Protein AF-A0AAW2PQB6-F1 (afdb_monomer)

Foldseek 3Di:
DLVVLLVVQVLDPDAAEDECEQLPDFLVSLLVSLLSNVVSNHLEYEHEQWDPPADPLQDPDTDGDDLVRLLSNLLSNVVSCVVVVHNYAYEYEYSCCRRPRLVVQLVSQLSSVVSPHQEYEYGQDQDLVSLLSSCPRPVNHAYEAEAAVPDGNHDHDDPVVSVVSRHDHYDHPCPVVVVVVVQVVQQVVQVVVVHGRDPVSDDDPVVVCVSVCVVVVVVVCVPPPDPCPPPPPVPPPPPVVVVPPPDDQDDKDKDFPPDDQPPDDDPDPDDDPCSGPDDQWGWIWIQDSVRDTDTTDRDD

Nearest PDB structures (foldseek):
  3m0j-assembly1_A  TM=9.469E-01  e=2.934E-21  Cryphonectria parasitica
  3fa3-assembly1_D  TM=9.229E-01  e=1.382E-20  Aspergillus niger
  3m0k-assembly1_A  TM=9.400E-01  e=2.066E-18  Cryphonectria parasitica
  3fa4-assembly2_F  TM=9.223E-01  e=2.471E-18  Aspergillus niger
  3lye-assembly1_A  TM=9.304E-01  e=1.477E-17  Cryphonectria parasitica

pLDDT: mean 82.22, std 20.3, range [37.16, 98.94]

InterPro domains:
  IPR015813 Pyruvate/Phosphoenolpyruvate kinase-like domain superfamily [SSF51621] (1-225)
  IPR039556 ICL/PEPM domain [cd00377] (1-190)
  IPR040442 Pyruvate kinase-like domain superfamily [G3DSA:3.20.20.60] (1-225)

Secondary structure (DSSP, 8-state):
-HHHHHHHHHH-SS--EEE-TT-SSSHHHHHHHHHHHHHTT-SEEEEE-BPSSP--TTSS---B--HHHHHHHHHHHHHHHHHTT---EEEEEE-HHHHT-HHHHHHHHHHHHHTT-SEEEETT--SHHHHHHHHHSSTTS-BEEE--TTT-SSPP--HHHHHHHT--EEE-TTHHHHHHHHHHHHHHHHHHTT-PPPGGGS--HHHHHHHTTHHHHHHHGGG-SS---GGGSTTSHHHHSSTT-----PPPEEEEEPPP------SS----TTTTS--S-BEEEEE-TT--EE--B---

Organism: NCBI:txid2727405

Sequence (300 aa):
MVDQGQHITGAVSIPIIGDGDNGYGNPMNVKRTVKGYIRAGFAGIILEDQVSPKACGHTRGRKVVSREEAIMKIKAAVDARKESGSDIVIVARTDSRQAVSLEESLWRTRALADAGADVLFIDALASKEEMQAFCEVSPLVPKMANMLEGGGKTPILSPLELADVGYKVVAYPLSLIGVSIRAMQDALLAIKGGRIPSPGSMPSFEEIKEILGFNVYYEEMLYSTQPISFRKSIQNSTQKDLEMRNRSAQDPVVEVVTPEIYGNYSTDGSRGPYSGIWSRKLRVRITGRDGFERLDVRIP

Radius of gyration: 27.68 Å; Cα contacts (8 Å, |Δi|>4): 408; chains: 1; bounding box: 58×50×76 Å

Mean predicted aligned error: 12.43 Å

Solvent-accessible surface area (backbone atoms only — not comparable to full-atom values): 17558 Å² total; per-residue (Å²): 107,54,71,60,40,33,58,55,39,72,73,45,91,69,85,39,72,41,82,42,54,47,26,82,62,55,39,71,35,17,26,55,44,48,49,41,36,51,75,24,57,35,45,22,36,33,39,37,31,45,39,86,84,70,72,63,75,77,58,86,89,53,51,57,53,55,71,67,56,42,35,44,31,47,36,28,36,48,48,32,31,60,78,66,77,51,83,58,39,40,30,41,33,36,54,32,40,79,46,74,29,59,68,58,34,54,53,46,51,43,50,36,42,77,40,61,36,57,27,39,29,68,44,51,44,68,41,71,66,54,48,35,57,48,38,63,50,55,67,92,46,45,29,42,46,77,46,50,91,90,70,53,61,37,75,82,66,55,75,66,58,37,45,76,51,51,40,75,41,76,42,62,85,49,56,67,60,54,52,48,52,52,53,52,50,52,35,52,52,26,48,76,71,79,37,77,54,66,68,95,81,49,79,52,74,67,54,50,36,53,76,72,41,49,61,60,54,59,62,57,51,73,77,50,91,63,82,85,70,72,86,66,61,85,81,60,66,79,66,68,69,67,75,73,74,85,69,97,64,80,72,62,53,74,43,76,50,75,69,80,72,75,81,74,80,58,102,57,92,72,82,56,100,66,78,74,77,77,72,80,54,56,38,39,42,38,34,42,85,83,66,51,74,49,71,64,56,76,59,132

Structure (mmCIF, N/CA/C/O backbone):
data_AF-A0AAW2PQB6-F1
#
_entry.id   AF-A0AAW2PQB6-F1
#
loop_
_atom_site.group_PDB
_atom_site.id
_atom_site.type_symbol
_atom_site.label_atom_id
_atom_site.label_alt_id
_atom_site.label_comp_id
_atom_site.label_asym_id
_atom_site.label_entity_id
_atom_site.label_seq_id
_atom_site.pdbx_PDB_ins_code
_atom_site.Cartn_x
_atom_site.Cartn_y
_atom_site.Cartn_z
_atom_site.occupancy
_atom_site.B_iso_or_equiv
_atom_site.auth_seq_id
_atom_site.auth_comp_id
_atom_site.auth_asym_id
_atom_site.auth_atom_id
_atom_site.pdbx_PDB_model_num
ATOM 1 N N . MET A 1 1 ? -1.847 7.801 -9.872 1.00 92.44 1 MET A N 1
ATOM 2 C CA . MET A 1 1 ? -1.969 6.569 -9.066 1.00 92.44 1 MET A CA 1
ATOM 3 C C . MET A 1 1 ? -2.926 5.578 -9.703 1.00 92.44 1 MET A C 1
ATOM 5 O O . MET A 1 1 ? -2.454 4.526 -10.098 1.00 92.44 1 MET A O 1
ATOM 9 N N . VAL A 1 2 ? -4.203 5.924 -9.912 1.00 95.69 2 VAL A N 1
ATOM 10 C CA . VAL A 1 2 ? -5.183 5.034 -10.576 1.00 95.69 2 VAL A CA 1
ATOM 11 C C . VAL A 1 2 ? -4.708 4.534 -11.948 1.00 95.69 2 VAL A C 1
ATOM 13 O O . VAL A 1 2 ? -4.684 3.328 -12.149 1.00 95.69 2 VAL A O 1
ATOM 16 N N . ASP A 1 3 ? -4.254 5.419 -12.842 1.00 96.81 3 ASP A N 1
ATOM 17 C CA . ASP A 1 3 ? -3.814 5.024 -14.196 1.00 96.81 3 ASP A CA 1
ATOM 18 C C . ASP A 1 3 ? -2.618 4.057 -14.172 1.00 96.81 3 ASP A C 1
ATOM 20 O O . ASP A 1 3 ? -2.586 3.064 -14.889 1.00 96.81 3 ASP A O 1
ATOM 24 N N . GLN A 1 4 ? -1.646 4.307 -13.288 1.00 96.12 4 GLN A N 1
ATOM 25 C CA . GLN A 1 4 ? -0.514 3.393 -13.092 1.00 96.12 4 GLN A CA 1
ATOM 26 C C . GLN A 1 4 ? -0.979 2.052 -12.521 1.00 96.12 4 GLN A C 1
ATOM 28 O O . GLN A 1 4 ? -0.518 1.000 -12.949 1.00 96.12 4 GLN A O 1
ATOM 33 N N . GLY A 1 5 ? -1.937 2.093 -11.595 1.00 95.25 5 GLY A N 1
ATOM 34 C CA . GLY A 1 5 ? -2.602 0.912 -11.071 1.00 95.25 5 GLY A CA 1
ATOM 35 C C . GLY A 1 5 ? -3.231 0.056 -12.156 1.00 95.25 5 GLY A C 1
ATOM 36 O O . GLY A 1 5 ? -2.955 -1.132 -12.192 1.00 95.25 5 GLY A O 1
ATOM 37 N N . GLN A 1 6 ? -3.992 0.668 -13.069 1.00 96.88 6 GLN A N 1
ATOM 38 C CA . GLN A 1 6 ? -4.637 -0.024 -14.191 1.00 96.88 6 GLN A CA 1
ATOM 39 C C . GLN A 1 6 ? -3.639 -0.769 -15.079 1.00 96.88 6 GLN A C 1
ATOM 41 O O . GLN A 1 6 ? -3.911 -1.892 -15.494 1.00 96.88 6 GLN A O 1
ATOM 46 N N . HIS A 1 7 ? -2.481 -0.167 -15.366 1.00 96.94 7 HIS A N 1
ATOM 47 C CA . HIS A 1 7 ? -1.440 -0.845 -16.139 1.00 96.94 7 HIS A CA 1
ATOM 48 C C . HIS A 1 7 ? -0.854 -2.044 -15.387 1.00 96.94 7 HIS A C 1
ATOM 50 O O . HIS A 1 7 ? -0.629 -3.088 -15.989 1.00 96.94 7 HIS A O 1
ATOM 56 N N . ILE A 1 8 ? -0.615 -1.908 -14.079 1.00 97.06 8 ILE A N 1
ATOM 57 C CA . ILE A 1 8 ? -0.020 -2.975 -13.266 1.00 97.06 8 ILE A CA 1
ATOM 58 C C . ILE A 1 8 ? -1.003 -4.137 -13.100 1.00 97.06 8 ILE A C 1
ATOM 60 O O . ILE A 1 8 ? -0.648 -5.276 -13.377 1.00 97.06 8 ILE A O 1
ATOM 64 N N . THR A 1 9 ? -2.236 -3.862 -12.676 1.00 97.50 9 THR A N 1
ATOM 65 C CA . THR A 1 9 ? -3.269 -4.884 -12.439 1.00 97.50 9 THR A CA 1
ATOM 66 C C . THR A 1 9 ? -3.715 -5.567 -13.727 1.00 97.50 9 THR A C 1
ATOM 68 O O . THR A 1 9 ? -4.028 -6.748 -13.703 1.00 97.50 9 THR A O 1
ATOM 71 N N . GLY A 1 10 ? -3.714 -4.861 -14.863 1.00 95.94 10 GLY A N 1
ATOM 72 C CA . GLY A 1 10 ? -3.996 -5.459 -16.168 1.00 95.94 10 GLY A CA 1
ATOM 73 C C . GLY A 1 10 ? -2.886 -6.386 -16.671 1.00 95.94 10 GLY A C 1
ATOM 74 O O . GLY A 1 10 ? -3.151 -7.250 -17.502 1.00 95.94 10 GLY A O 1
ATOM 75 N N . ALA A 1 11 ? -1.655 -6.225 -16.174 1.00 94.56 11 ALA A N 1
ATOM 76 C CA . ALA A 1 11 ? -0.500 -7.016 -16.594 1.00 94.56 11 ALA A CA 1
ATOM 77 C C . ALA A 1 11 ? -0.297 -8.305 -15.778 1.00 94.56 11 ALA A C 1
ATOM 79 O O . ALA A 1 11 ? 0.502 -9.150 -16.177 1.00 94.56 11 ALA A O 1
ATOM 80 N N . VAL A 1 12 ? -0.972 -8.467 -14.633 1.00 94.62 12 VAL A N 1
ATOM 81 C CA . VAL A 1 12 ? -0.740 -9.593 -13.715 1.00 94.62 12 VAL A CA 1
ATOM 82 C C . VAL A 1 12 ? -2.040 -10.145 -13.137 1.00 94.62 12 VAL A C 1
ATOM 84 O O . VAL A 1 12 ? -3.008 -9.422 -12.943 1.00 94.62 12 VAL A O 1
ATOM 87 N N . SER A 1 13 ? -2.054 -11.435 -12.801 1.00 93.25 13 SER A N 1
ATOM 88 C CA . SER A 1 13 ? -3.193 -12.091 -12.138 1.00 93.25 13 SER A CA 1
ATOM 89 C C . SER A 1 13 ? -3.071 -12.152 -10.612 1.00 93.25 13 SER A C 1
ATOM 91 O O . SER A 1 13 ? -4.011 -12.563 -9.932 1.00 93.25 13 SER A O 1
ATOM 93 N N . ILE A 1 14 ? -1.916 -11.769 -10.057 1.00 96.75 14 ILE A N 1
ATOM 94 C CA . ILE A 1 14 ? -1.695 -11.747 -8.608 1.00 96.75 14 ILE A CA 1
ATOM 95 C C . ILE A 1 14 ? -2.392 -10.533 -7.965 1.00 96.75 14 ILE A C 1
ATOM 97 O O . ILE A 1 14 ? -2.423 -9.461 -8.572 1.00 96.75 14 ILE A O 1
ATOM 101 N N . PRO A 1 15 ? -2.923 -10.653 -6.732 1.00 97.69 15 PRO A N 1
ATOM 102 C CA . PRO A 1 15 ? -3.566 -9.536 -6.045 1.00 97.69 15 PRO A CA 1
ATOM 103 C C . PRO A 1 15 ? -2.608 -8.361 -5.818 1.00 97.69 15 PRO A C 1
ATOM 105 O O . PRO A 1 15 ? -1.510 -8.542 -5.292 1.00 97.69 15 PRO A O 1
ATOM 108 N N . ILE A 1 16 ? -3.049 -7.144 -6.149 1.00 98.25 16 ILE A N 1
ATOM 109 C CA . ILE A 1 16 ? -2.263 -5.919 -5.956 1.00 98.25 16 ILE A CA 1
ATOM 110 C C . ILE A 1 16 ? -2.882 -5.054 -4.860 1.00 98.25 16 ILE A C 1
ATOM 112 O O . ILE A 1 16 ? -4.057 -4.689 -4.929 1.00 98.25 16 ILE A O 1
ATOM 116 N N . ILE A 1 17 ? -2.063 -4.683 -3.874 1.00 98.38 17 ILE A N 1
ATOM 117 C CA . ILE A 1 17 ? -2.383 -3.654 -2.882 1.00 98.38 17 ILE A CA 1
ATOM 118 C C . ILE A 1 17 ? -1.718 -2.352 -3.333 1.00 98.38 17 ILE A C 1
ATOM 120 O O . ILE A 1 17 ? -0.497 -2.292 -3.474 1.00 98.38 17 ILE A O 1
ATOM 124 N N . GLY A 1 18 ? -2.515 -1.315 -3.577 1.00 97.81 18 GLY A N 1
ATOM 125 C CA . GLY A 1 18 ? -2.021 -0.006 -3.995 1.00 97.81 18 GLY A CA 1
ATOM 126 C C . GLY A 1 18 ? -1.864 0.965 -2.826 1.00 97.81 18 GLY A C 1
ATOM 127 O O . GLY A 1 18 ? -2.715 1.018 -1.940 1.00 97.81 18 GLY A O 1
ATOM 128 N N . ASP A 1 19 ? -0.820 1.792 -2.855 1.00 97.69 19 ASP A N 1
ATOM 129 C CA . ASP A 1 19 ? -0.711 2.947 -1.959 1.00 97.69 19 ASP A CA 1
ATOM 130 C C . ASP A 1 19 ? -1.741 4.008 -2.373 1.00 97.69 19 ASP A C 1
ATOM 132 O O . ASP A 1 19 ? -1.719 4.480 -3.510 1.00 97.69 19 ASP A O 1
ATOM 136 N N . GLY A 1 20 ? -2.692 4.316 -1.494 1.00 97.38 20 GLY A N 1
ATOM 137 C CA . GLY A 1 20 ? -3.735 5.329 -1.669 1.00 97.38 20 GLY A CA 1
ATOM 138 C C . GLY A 1 20 ? -3.390 6.672 -1.027 1.00 97.38 20 GLY A C 1
ATOM 139 O O . GLY A 1 20 ? -4.262 7.547 -0.957 1.00 97.38 20 GLY A O 1
ATOM 140 N N . ASP A 1 21 ? -2.153 6.830 -0.545 1.00 96.19 21 ASP A N 1
ATOM 141 C CA . ASP A 1 21 ? -1.692 7.976 0.225 1.00 96.19 21 ASP A CA 1
ATOM 142 C C . ASP A 1 21 ? -2.704 8.300 1.350 1.00 96.19 21 ASP A C 1
ATOM 144 O O . ASP A 1 21 ? -3.246 7.412 2.009 1.00 96.19 21 ASP A O 1
ATOM 148 N N . ASN A 1 22 ? -3.026 9.577 1.565 1.00 95.75 22 ASN A N 1
ATOM 149 C CA . ASN A 1 22 ? -4.029 10.007 2.545 1.00 95.75 22 ASN A CA 1
ATOM 150 C C . ASN A 1 22 ? -5.459 10.116 1.972 1.00 95.75 22 ASN A C 1
ATOM 152 O O . ASN A 1 22 ? -6.317 10.807 2.544 1.00 95.75 22 ASN A O 1
ATOM 156 N N . GLY A 1 23 ? -5.702 9.490 0.813 1.00 97.00 23 GLY A N 1
ATOM 157 C CA . GLY A 1 23 ? -6.986 9.493 0.111 1.00 97.00 23 GLY A CA 1
ATOM 158 C C . GLY A 1 23 ? -7.286 10.745 -0.720 1.00 97.00 23 GLY A C 1
ATOM 159 O O . GLY A 1 23 ? -8.419 10.900 -1.181 1.00 97.00 23 GLY A O 1
ATOM 160 N N . TYR A 1 24 ? -6.290 11.615 -0.933 1.00 96.50 24 TYR A N 1
ATOM 161 C CA . TYR A 1 24 ? -6.348 12.802 -1.803 1.00 96.50 24 TYR A CA 1
ATOM 162 C C . TYR A 1 24 ? -7.393 13.851 -1.397 1.00 96.50 24 TYR A C 1
ATOM 164 O O . TYR A 1 24 ? -7.990 14.515 -2.247 1.00 96.50 24 TYR A O 1
ATOM 172 N N . GLY A 1 25 ? -7.620 14.009 -0.093 1.00 95.31 25 GLY A N 1
ATOM 173 C CA . GLY A 1 25 ? -8.488 15.049 0.455 1.00 95.31 25 GLY A CA 1
ATOM 174 C C . GLY A 1 25 ? -9.255 14.590 1.687 1.00 95.31 25 GLY A C 1
ATOM 175 O O . GLY A 1 25 ? -8.701 13.933 2.568 1.00 95.31 25 GLY A O 1
ATOM 176 N N . ASN A 1 26 ? -10.528 14.970 1.747 1.00 96.19 26 ASN A N 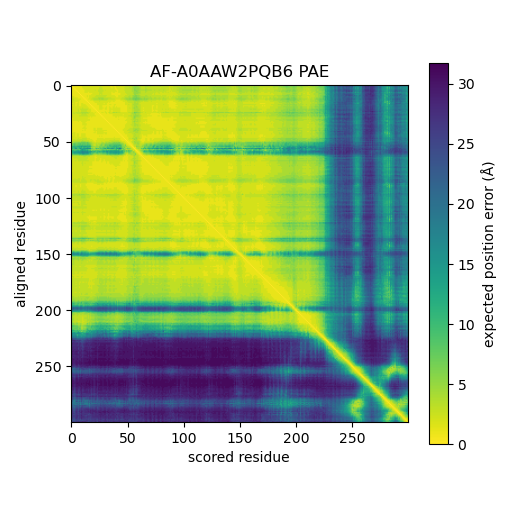1
ATOM 177 C CA . ASN A 1 26 ? -11.430 14.662 2.854 1.00 96.19 26 ASN A CA 1
ATOM 178 C C . ASN A 1 26 ? -12.097 13.272 2.663 1.00 96.19 26 ASN A C 1
ATOM 180 O O . ASN A 1 26 ? -11.829 12.589 1.669 1.00 96.19 26 ASN A O 1
ATOM 184 N N . PRO A 1 27 ? -12.993 12.824 3.564 1.00 98.06 27 PRO A N 1
ATOM 185 C CA . PRO A 1 27 ? -13.668 11.529 3.422 1.00 98.06 27 PRO A CA 1
ATOM 186 C C . PRO A 1 27 ? -14.424 11.326 2.093 1.00 98.06 27 PRO A C 1
ATOM 188 O O . PRO A 1 27 ? -14.473 10.211 1.581 1.00 98.06 27 PRO A O 1
ATOM 191 N N . MET A 1 28 ? -14.959 12.381 1.468 1.00 97.94 28 MET A N 1
ATOM 192 C CA . MET A 1 28 ? -15.607 12.270 0.152 1.00 97.94 28 MET A CA 1
ATOM 193 C C . MET A 1 28 ? -14.595 11.967 -0.957 1.00 97.94 28 MET A C 1
ATOM 195 O O . MET A 1 28 ? -14.883 11.174 -1.859 1.00 97.94 28 MET A O 1
ATOM 199 N N . ASN A 1 29 ? -13.395 12.550 -0.873 1.00 98.44 29 ASN A N 1
ATOM 200 C CA . ASN A 1 29 ? -12.292 12.208 -1.767 1.00 98.44 29 ASN A CA 1
ATOM 201 C C . ASN A 1 29 ? -11.879 10.745 -1.580 1.00 98.44 29 ASN A C 1
ATOM 203 O O . ASN A 1 29 ? -11.752 10.042 -2.579 1.00 98.44 29 ASN A O 1
ATOM 207 N N . VAL A 1 30 ? -11.801 10.250 -0.337 1.00 98.69 30 VAL A N 1
ATOM 208 C CA . VAL A 1 30 ? -11.522 8.829 -0.055 1.00 98.69 30 VAL A CA 1
ATOM 209 C C . VAL A 1 30 ? -12.517 7.916 -0.772 1.00 98.69 30 VAL A C 1
ATOM 211 O O . VAL A 1 30 ? -12.089 6.975 -1.439 1.00 98.69 30 VAL A O 1
ATOM 214 N N . LYS A 1 31 ? -13.828 8.212 -0.743 1.00 98.62 31 LYS A N 1
ATOM 215 C CA . LYS A 1 31 ? -14.817 7.399 -1.483 1.00 98.62 31 LYS A CA 1
ATOM 216 C C . LYS A 1 31 ? -14.513 7.352 -2.976 1.00 98.62 31 LYS A C 1
ATOM 218 O O . LYS A 1 31 ? -14.578 6.287 -3.589 1.00 98.62 31 LYS A O 1
ATOM 223 N N . ARG A 1 32 ? -14.180 8.500 -3.576 1.00 98.50 32 ARG A N 1
ATOM 224 C CA . ARG A 1 32 ? -13.823 8.576 -5.001 1.00 98.50 32 ARG A CA 1
ATOM 225 C C . ARG A 1 32 ? -12.558 7.770 -5.298 1.00 98.50 32 ARG A C 1
ATOM 227 O O . ARG A 1 32 ? -12.532 7.061 -6.304 1.00 98.50 32 ARG A O 1
ATOM 234 N N . THR A 1 33 ? -11.558 7.859 -4.428 1.00 98.56 33 THR A N 1
ATOM 235 C CA . THR A 1 33 ? -10.282 7.144 -4.528 1.00 98.56 33 THR A CA 1
ATOM 236 C C . THR A 1 33 ? -10.492 5.638 -4.475 1.00 98.56 33 THR A C 1
ATOM 238 O O . THR A 1 33 ? -10.113 4.950 -5.417 1.00 98.56 33 THR A O 1
ATOM 241 N N . VAL A 1 34 ? -11.193 5.132 -3.457 1.00 98.81 34 VAL A N 1
ATOM 242 C CA . VAL A 1 34 ? -11.481 3.696 -3.305 1.00 98.81 34 VAL A CA 1
ATOM 243 C C . VAL A 1 34 ? -12.251 3.160 -4.509 1.00 98.81 34 VAL A C 1
ATOM 245 O O . VAL A 1 34 ? -11.839 2.170 -5.105 1.00 98.81 34 VAL A O 1
ATOM 248 N N . LYS A 1 35 ? -13.302 3.857 -4.964 1.00 98.75 35 LYS A N 1
ATOM 249 C CA . LYS A 1 35 ? -14.031 3.466 -6.186 1.00 98.75 35 LYS A CA 1
ATOM 250 C C . LYS A 1 35 ? -13.139 3.483 -7.432 1.00 98.75 35 LYS A C 1
ATOM 252 O O . LYS A 1 35 ? -13.344 2.688 -8.343 1.00 98.75 35 LYS A O 1
ATOM 257 N N . GLY A 1 36 ? -12.173 4.399 -7.497 1.00 98.62 36 GLY A N 1
ATOM 258 C CA . GLY A 1 36 ? -11.153 4.429 -8.544 1.00 98.62 36 GLY A CA 1
ATOM 259 C C . GLY A 1 36 ? -10.238 3.208 -8.508 1.00 98.62 36 GLY A C 1
ATOM 260 O O . GLY A 1 36 ? -10.009 2.612 -9.553 1.00 98.62 36 GLY A O 1
ATOM 261 N N . TYR A 1 37 ? -9.779 2.810 -7.321 1.00 98.75 37 TYR A N 1
ATOM 262 C CA . TYR A 1 37 ? -8.899 1.655 -7.132 1.00 98.75 37 TYR A CA 1
ATOM 263 C C . TYR A 1 37 ? -9.625 0.341 -7.449 1.00 98.75 37 TYR A C 1
ATOM 265 O O . TYR A 1 37 ? -9.075 -0.495 -8.157 1.00 98.75 37 TYR A O 1
ATOM 273 N N . ILE A 1 38 ? -10.893 0.211 -7.045 1.00 98.62 38 ILE A N 1
ATOM 274 C CA . ILE A 1 38 ? -11.753 -0.923 -7.425 1.00 98.62 38 ILE A CA 1
ATOM 275 C C . ILE A 1 38 ? -11.859 -1.027 -8.952 1.00 98.62 38 ILE A C 1
ATOM 277 O O . ILE A 1 38 ? -11.589 -2.080 -9.520 1.00 98.62 38 ILE A O 1
ATOM 281 N N . ARG A 1 39 ? -12.195 0.073 -9.645 1.00 98.38 39 ARG A N 1
ATOM 282 C CA . ARG A 1 39 ? -12.272 0.080 -11.121 1.00 98.38 39 ARG A CA 1
ATOM 283 C C . ARG A 1 39 ? -10.933 -0.197 -11.795 1.00 98.38 39 ARG A C 1
ATOM 285 O O . ARG A 1 39 ? -10.916 -0.640 -12.936 1.00 98.38 39 ARG A O 1
ATOM 292 N N . ALA A 1 40 ? -9.832 0.110 -11.120 1.00 98.31 40 ALA A N 1
ATOM 293 C CA . ALA A 1 40 ? -8.499 -0.199 -11.597 1.00 98.31 40 ALA A CA 1
ATOM 294 C C . ALA A 1 40 ? -8.075 -1.644 -11.315 1.00 98.31 40 ALA A C 1
ATOM 296 O O . ALA A 1 40 ? -6.976 -2.001 -11.699 1.00 98.31 40 ALA A O 1
ATOM 297 N N . GLY A 1 41 ? -8.901 -2.474 -10.672 1.00 98.00 41 GLY A N 1
ATOM 298 C CA . GLY A 1 41 ? -8.585 -3.881 -10.412 1.00 98.00 41 GLY A CA 1
ATOM 299 C C . GLY A 1 41 ? -7.666 -4.116 -9.211 1.00 98.00 41 GLY A C 1
ATOM 300 O O . GLY A 1 41 ? -7.089 -5.193 -9.093 1.00 98.00 41 GLY A O 1
ATOM 301 N N . PHE A 1 42 ? -7.497 -3.135 -8.318 1.00 98.62 42 PHE A N 1
ATOM 302 C CA . PHE A 1 42 ? -6.754 -3.360 -7.077 1.00 98.62 42 PHE A CA 1
ATOM 303 C C . PHE A 1 42 ? -7.521 -4.297 -6.140 1.00 98.62 42 PHE A C 1
ATOM 305 O O . PHE A 1 42 ? -8.715 -4.114 -5.905 1.00 98.62 42 PHE A O 1
ATOM 312 N N . ALA A 1 43 ? -6.798 -5.238 -5.535 1.00 98.50 43 ALA A N 1
ATOM 313 C CA . ALA A 1 43 ? -7.312 -6.115 -4.487 1.00 98.50 43 ALA A CA 1
ATOM 314 C C . ALA A 1 43 ? -7.281 -5.449 -3.101 1.00 98.50 43 ALA A C 1
ATOM 316 O O . ALA A 1 43 ? -8.032 -5.833 -2.208 1.00 98.50 43 ALA A O 1
ATOM 317 N N . GLY A 1 44 ? -6.435 -4.433 -2.911 1.00 98.62 44 GLY A N 1
ATOM 318 C CA . GLY A 1 44 ? -6.388 -3.661 -1.675 1.00 98.62 44 GLY A CA 1
ATOM 319 C C . GLY A 1 44 ? -5.894 -2.233 -1.860 1.00 98.62 44 GLY A C 1
ATOM 320 O O . GLY A 1 44 ? -5.287 -1.885 -2.875 1.00 98.62 44 GLY A O 1
ATOM 321 N N . ILE A 1 45 ? -6.143 -1.402 -0.854 1.00 98.81 45 ILE A N 1
ATOM 322 C CA . ILE A 1 45 ? -5.697 -0.011 -0.791 1.00 98.81 45 ILE A CA 1
ATOM 323 C C . ILE A 1 45 ? -5.149 0.313 0.599 1.00 98.81 45 ILE A C 1
ATOM 325 O O . ILE A 1 45 ? -5.767 -0.024 1.607 1.00 98.81 45 ILE A O 1
ATOM 329 N N . ILE A 1 46 ? -4.005 0.995 0.645 1.00 98.75 46 ILE A N 1
ATOM 330 C CA . ILE A 1 46 ? -3.437 1.564 1.871 1.00 98.75 46 ILE A CA 1
ATOM 331 C C . ILE A 1 46 ? -3.891 3.015 1.995 1.00 98.75 46 ILE A C 1
ATOM 333 O O . ILE A 1 46 ? -3.738 3.787 1.055 1.00 98.75 46 ILE A O 1
ATOM 337 N N . LEU A 1 47 ? -4.458 3.387 3.142 1.00 98.62 47 LEU A N 1
ATOM 338 C CA . LEU A 1 47 ? -4.893 4.753 3.435 1.00 98.62 47 LEU A CA 1
ATOM 339 C C . LEU A 1 47 ? -4.256 5.237 4.733 1.00 98.62 47 LEU A C 1
ATOM 341 O O . LEU A 1 47 ? -4.460 4.627 5.782 1.00 98.62 47 LEU A O 1
ATOM 345 N N . GLU A 1 48 ? -3.514 6.340 4.663 1.00 97.50 48 GLU A N 1
ATOM 346 C CA . GLU A 1 48 ? -2.825 6.937 5.809 1.00 97.50 48 GLU A CA 1
ATOM 347 C C . GLU A 1 48 ? -3.526 8.182 6.373 1.00 97.50 48 GLU A C 1
ATOM 349 O O . GLU A 1 48 ? -4.337 8.839 5.714 1.00 97.50 48 GLU A O 1
ATOM 354 N N . ASP A 1 49 ? -3.184 8.538 7.611 1.00 97.38 49 ASP A N 1
ATOM 355 C CA . ASP A 1 49 ? -3.764 9.665 8.346 1.00 97.38 49 ASP A CA 1
ATOM 356 C C . ASP A 1 49 ? -2.909 10.944 8.311 1.00 97.38 49 ASP A C 1
ATOM 358 O O . ASP A 1 49 ? -3.120 11.854 9.114 1.00 97.38 49 ASP A O 1
ATOM 362 N N . GLN A 1 50 ? -1.961 11.061 7.376 1.00 96.69 50 GLN A N 1
ATOM 363 C CA . GLN A 1 50 ? -1.156 12.275 7.226 1.00 96.69 50 GLN A CA 1
ATOM 364 C C . GLN A 1 50 ? -1.965 13.467 6.695 1.00 96.69 50 GLN A C 1
ATOM 366 O O . GLN A 1 50 ? -2.835 13.346 5.824 1.00 96.69 50 GLN A O 1
ATOM 371 N N . VAL A 1 51 ? -1.610 14.660 7.174 1.00 94.06 51 VAL A N 1
ATOM 372 C CA . VAL A 1 51 ? -2.068 15.937 6.607 1.00 94.06 51 VAL A CA 1
ATOM 373 C C . VAL A 1 51 ? -1.421 16.148 5.231 1.00 94.06 51 VAL A C 1
ATOM 375 O O . VAL A 1 51 ? -0.256 15.814 5.035 1.00 94.06 51 VAL A O 1
ATOM 378 N N . SER A 1 52 ? -2.152 16.729 4.276 1.00 88.88 52 SER A N 1
ATOM 379 C CA . SER A 1 52 ? -1.586 17.137 2.980 1.00 88.88 52 SER A CA 1
ATOM 380 C C . SER A 1 52 ? -0.758 18.434 3.089 1.00 88.88 52 SER A C 1
ATOM 382 O O . SER A 1 52 ? -1.209 19.369 3.751 1.00 88.88 52 SER A O 1
ATOM 384 N N . PRO A 1 53 ? 0.377 18.568 2.375 1.00 86.94 53 PRO A N 1
ATOM 385 C CA . PRO A 1 53 ? 1.054 17.524 1.607 1.00 86.94 53 PRO A CA 1
ATOM 386 C C . PRO A 1 53 ? 1.697 16.483 2.533 1.00 86.94 53 PRO A C 1
ATOM 388 O O . PRO A 1 53 ? 2.305 16.843 3.542 1.00 86.94 53 PRO A O 1
ATOM 391 N N . LYS A 1 54 ? 1.589 15.199 2.170 1.00 84.31 54 LYS A N 1
ATOM 392 C CA . LYS A 1 54 ? 2.186 14.118 2.960 1.00 84.31 54 LYS A CA 1
ATOM 393 C C . LYS A 1 54 ? 3.709 14.090 2.846 1.00 84.31 54 LYS A C 1
ATOM 395 O O . LYS A 1 54 ? 4.278 14.524 1.842 1.00 84.31 54 LYS A O 1
ATOM 400 N N . ALA A 1 55 ? 4.359 13.502 3.843 1.00 81.62 55 ALA A N 1
ATOM 401 C CA . ALA A 1 55 ? 5.791 13.238 3.849 1.00 81.62 55 ALA A CA 1
ATOM 402 C C . ALA A 1 55 ? 6.070 11.728 3.873 1.00 81.62 55 ALA A C 1
ATOM 404 O O . ALA A 1 55 ? 5.228 10.921 4.258 1.00 81.62 55 ALA A O 1
ATOM 405 N N . CYS A 1 56 ? 7.279 11.324 3.474 1.00 77.88 56 CYS A N 1
ATOM 406 C CA . CYS A 1 56 ? 7.695 9.930 3.618 1.00 77.88 56 CYS A CA 1
ATOM 407 C C . CYS A 1 56 ? 7.726 9.550 5.104 1.00 77.88 56 CYS A C 1
ATOM 409 O O . CYS A 1 56 ? 8.281 10.291 5.925 1.00 77.88 56 CYS A O 1
ATOM 411 N N . GLY A 1 57 ? 7.213 8.369 5.442 1.00 64.56 57 GLY A N 1
ATOM 412 C CA . GLY A 1 57 ? 7.125 7.887 6.817 1.00 64.56 57 GLY A CA 1
ATOM 413 C C . GLY A 1 57 ? 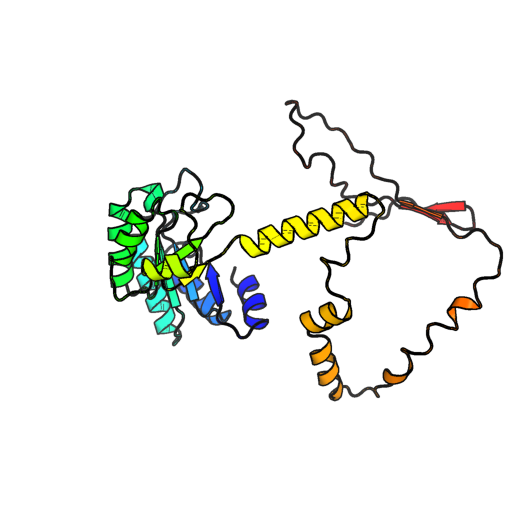8.464 7.564 7.499 1.00 64.56 57 GLY A C 1
ATOM 414 O O . GLY A 1 57 ? 8.513 7.162 8.658 1.00 64.56 57 GLY A O 1
ATOM 415 N N . HIS A 1 58 ? 9.594 7.853 6.858 1.00 71.00 58 HIS A N 1
ATOM 416 C CA . HIS A 1 58 ? 10.911 7.852 7.503 1.00 71.00 58 HIS A CA 1
ATOM 417 C C . HIS A 1 58 ? 11.570 9.240 7.588 1.00 71.00 58 HIS A C 1
ATOM 419 O O . HIS A 1 58 ? 12.667 9.369 8.126 1.00 71.00 58 HIS A O 1
ATOM 425 N N . THR A 1 59 ? 10.878 10.305 7.167 1.00 69.25 59 THR A N 1
ATOM 426 C CA . THR A 1 59 ? 11.353 11.702 7.249 1.00 69.25 59 THR A CA 1
ATOM 427 C C . THR A 1 59 ? 10.810 12.460 8.479 1.00 69.25 59 THR A C 1
ATOM 429 O O . THR A 1 59 ? 9.919 11.975 9.190 1.00 69.25 59 THR A O 1
ATOM 432 N N . ARG A 1 60 ? 11.410 13.624 8.794 1.00 73.00 60 ARG A N 1
ATOM 433 C CA . ARG A 1 60 ? 11.038 14.508 9.924 1.00 73.00 60 ARG A CA 1
ATOM 434 C C . ARG A 1 60 ? 9.855 15.420 9.563 1.00 73.00 60 ARG A C 1
ATOM 436 O O . ARG A 1 60 ? 9.627 15.694 8.394 1.00 73.00 60 ARG A O 1
ATOM 443 N N . GLY A 1 61 ? 9.158 15.942 10.578 1.00 76.69 61 GLY A N 1
ATOM 444 C CA . GLY A 1 61 ? 8.139 16.990 10.401 1.00 76.69 61 GLY A CA 1
ATOM 445 C C . GLY A 1 61 ? 6.748 16.499 9.989 1.00 76.69 61 GLY A C 1
ATOM 446 O O . GLY A 1 61 ? 5.950 17.293 9.496 1.00 76.69 61 GLY A O 1
ATOM 447 N N . ARG A 1 62 ? 6.450 15.209 10.189 1.00 83.88 62 ARG A N 1
ATOM 448 C CA . ARG A 1 62 ? 5.126 14.643 9.906 1.00 83.88 62 ARG A CA 1
ATOM 449 C C . ARG A 1 62 ? 4.049 15.251 10.790 1.00 83.88 62 ARG A C 1
ATOM 451 O O . ARG A 1 62 ? 4.277 15.556 11.958 1.00 83.88 62 ARG A O 1
ATOM 458 N N . LYS A 1 63 ? 2.859 15.365 10.213 1.00 92.69 63 LYS A N 1
ATOM 459 C CA . LYS A 1 63 ? 1.634 15.762 10.897 1.00 92.69 63 LYS A CA 1
ATOM 460 C C . LYS A 1 63 ? 0.538 14.798 10.490 1.00 92.69 63 LYS A C 1
ATOM 462 O O . LYS A 1 63 ? 0.422 14.463 9.313 1.00 92.69 63 LYS A O 1
ATOM 467 N N . VAL A 1 64 ? -0.259 14.389 11.462 1.00 97.00 64 VAL A N 1
ATOM 468 C CA . VAL A 1 64 ? -1.442 13.560 11.241 1.00 97.00 64 VAL A CA 1
ATOM 469 C C . VAL A 1 64 ? -2.700 14.383 11.478 1.00 97.00 64 VAL A C 1
ATOM 471 O O . VAL A 1 64 ? -2.675 15.361 12.228 1.00 97.00 64 VAL A O 1
ATOM 474 N N . VAL A 1 65 ? -3.786 14.011 10.808 1.00 97.75 65 VAL A N 1
ATOM 475 C CA . VAL A 1 65 ? -5.104 14.626 10.991 1.00 97.75 65 VAL A CA 1
ATOM 476 C C . VAL A 1 65 ? -5.671 14.304 12.380 1.00 97.75 65 VAL A C 1
ATOM 478 O O . VAL A 1 65 ? -5.121 13.479 13.128 1.00 97.75 65 VAL A O 1
ATOM 481 N N . SER A 1 66 ? -6.787 14.942 12.745 1.00 98.19 66 SER A N 1
ATOM 482 C CA . SER A 1 66 ? -7.475 14.614 13.997 1.00 98.19 66 SER A CA 1
ATOM 483 C C . SER A 1 66 ? -7.926 13.149 14.016 1.00 98.19 66 SER A C 1
ATOM 485 O O . SER A 1 66 ? -8.048 12.493 12.977 1.00 98.19 66 SER A O 1
ATOM 487 N N . ARG A 1 67 ? -8.176 12.622 15.216 1.00 98.44 67 ARG A N 1
ATOM 488 C CA . ARG A 1 67 ? -8.677 11.253 15.393 1.00 98.44 67 ARG A CA 1
ATOM 489 C C . ARG A 1 67 ? -10.001 11.057 14.652 1.00 98.44 67 ARG A C 1
ATOM 491 O O . ARG A 1 67 ? -10.185 10.053 13.971 1.00 98.44 67 ARG A O 1
ATOM 498 N N . GLU A 1 68 ? -10.888 12.045 14.737 1.00 98.44 68 GLU A N 1
ATOM 499 C CA . GLU A 1 68 ? -12.200 12.045 14.092 1.00 98.44 68 GLU A CA 1
ATOM 500 C C . GLU A 1 68 ? -12.064 11.970 12.572 1.00 98.44 68 GLU A C 1
ATOM 502 O O . GLU A 1 68 ? -12.734 11.158 11.937 1.00 98.44 68 GLU A O 1
ATOM 507 N N . GLU A 1 69 ? -11.173 12.769 11.980 1.00 98.44 69 GLU A N 1
ATOM 508 C CA . GLU A 1 69 ? -10.964 12.745 10.535 1.00 98.44 69 GLU A CA 1
ATOM 509 C C . GLU A 1 69 ? -10.392 11.398 10.072 1.00 98.44 69 GLU A C 1
ATOM 511 O O . GLU A 1 69 ? -10.900 10.829 9.105 1.00 98.44 69 GLU A O 1
ATOM 516 N N . ALA A 1 70 ? -9.397 10.848 10.779 1.00 98.50 70 ALA A N 1
ATOM 517 C CA . ALA A 1 70 ? -8.814 9.545 10.453 1.00 98.50 70 ALA A CA 1
ATOM 518 C C . ALA A 1 70 ? -9.874 8.425 10.462 1.00 98.50 70 ALA A C 1
ATOM 520 O O . ALA A 1 70 ? -9.985 7.657 9.504 1.00 98.50 70 ALA A O 1
ATOM 521 N N . ILE A 1 71 ? -10.717 8.387 11.500 1.00 98.81 71 ILE A N 1
ATOM 522 C CA . ILE A 1 71 ? -11.824 7.426 11.619 1.00 98.81 71 ILE A CA 1
ATOM 523 C C . ILE A 1 71 ? -12.834 7.615 10.481 1.00 98.81 71 ILE A C 1
ATOM 525 O O . ILE A 1 71 ? -13.254 6.642 9.853 1.00 98.81 71 ILE A O 1
ATOM 529 N N . MET A 1 72 ? -13.224 8.859 10.186 1.00 98.69 72 MET A N 1
ATOM 530 C CA . MET A 1 72 ? -14.202 9.145 9.133 1.00 98.69 72 MET A CA 1
ATOM 531 C C . MET A 1 72 ? -13.687 8.789 7.738 1.00 98.69 72 MET A C 1
ATOM 533 O O . MET A 1 72 ? -14.474 8.348 6.901 1.00 98.69 72 MET A O 1
ATOM 537 N N . LYS A 1 73 ? -12.380 8.918 7.484 1.00 98.81 73 LYS A N 1
ATOM 538 C CA . LYS A 1 73 ? -11.764 8.458 6.234 1.00 98.81 73 LYS A CA 1
ATOM 539 C C . LYS A 1 73 ? -11.869 6.940 6.071 1.00 98.81 73 LYS A C 1
ATOM 541 O O . LYS A 1 73 ? -12.281 6.489 5.005 1.00 98.81 73 LYS A O 1
ATOM 546 N N . ILE A 1 74 ? -11.588 6.155 7.114 1.00 98.81 74 ILE A N 1
ATOM 547 C CA . ILE A 1 74 ? -11.740 4.690 7.048 1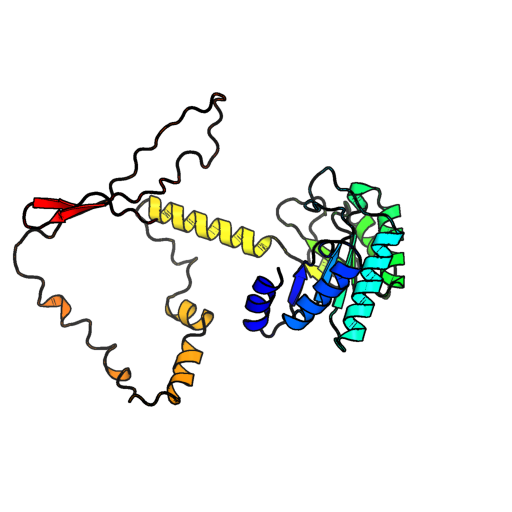.00 98.81 74 ILE A CA 1
ATOM 548 C C . ILE A 1 74 ? -13.205 4.282 6.882 1.00 98.81 74 ILE A C 1
ATOM 550 O O . ILE A 1 74 ? -13.508 3.476 6.005 1.00 98.81 74 ILE A O 1
ATOM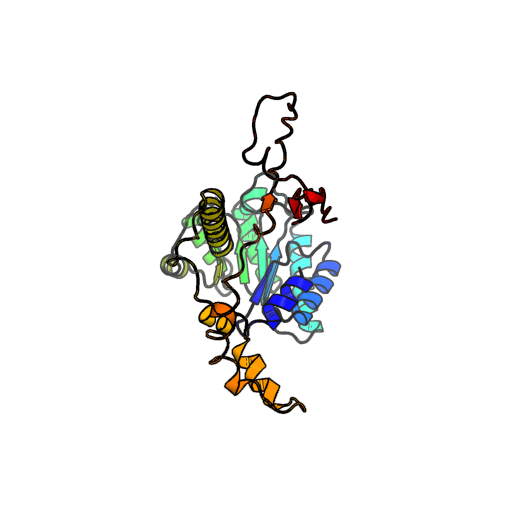 554 N N . LYS A 1 75 ? -14.139 4.895 7.621 1.00 98.88 75 LYS A N 1
ATOM 555 C CA . LYS A 1 75 ? -15.579 4.639 7.426 1.00 98.88 75 LYS A CA 1
ATOM 556 C C . LYS A 1 75 ? -16.022 4.935 5.994 1.00 98.88 75 LYS A C 1
ATOM 558 O O . LYS A 1 75 ? -16.712 4.127 5.383 1.00 98.88 75 LYS A O 1
ATOM 563 N N . ALA A 1 76 ? -15.562 6.049 5.423 1.00 98.88 76 ALA A N 1
ATOM 564 C CA . ALA A 1 76 ? -15.847 6.389 4.035 1.00 98.88 76 ALA A CA 1
ATOM 565 C C . ALA A 1 76 ? -15.283 5.354 3.046 1.00 98.88 76 ALA A C 1
ATOM 567 O O . ALA A 1 76 ? -15.958 5.020 2.071 1.00 98.88 76 ALA A O 1
ATOM 568 N N . ALA A 1 77 ? -14.087 4.814 3.295 1.00 98.88 77 ALA A N 1
ATOM 569 C CA . ALA A 1 77 ? -13.525 3.731 2.491 1.00 98.88 77 ALA A CA 1
ATOM 570 C C . ALA A 1 77 ? -14.382 2.455 2.567 1.00 98.88 77 ALA A C 1
ATOM 572 O O . ALA A 1 77 ? -14.719 1.878 1.531 1.00 98.88 77 ALA A O 1
ATOM 573 N N . VAL A 1 78 ? -14.796 2.062 3.776 1.00 98.88 78 VAL A N 1
ATOM 574 C CA . VAL A 1 78 ? -15.666 0.897 4.013 1.00 98.88 78 VAL A CA 1
ATOM 575 C C . VAL A 1 78 ? -17.018 1.069 3.320 1.00 98.88 78 VAL A C 1
ATOM 577 O O . VAL A 1 78 ? -17.503 0.135 2.678 1.00 98.88 78 VAL A O 1
ATOM 580 N N . ASP A 1 79 ? -17.613 2.258 3.392 1.00 98.81 79 ASP A N 1
ATOM 581 C CA . ASP A 1 79 ? -18.862 2.566 2.695 1.00 98.81 79 ASP A CA 1
ATOM 582 C C . ASP A 1 79 ? -18.682 2.512 1.178 1.00 98.81 79 ASP A C 1
ATOM 584 O O . ASP A 1 79 ? -19.504 1.927 0.479 1.00 98.81 79 ASP A O 1
ATOM 588 N N . ALA A 1 80 ? -17.592 3.072 0.646 1.00 98.81 80 ALA A N 1
ATOM 589 C CA . ALA A 1 80 ? -17.310 3.042 -0.786 1.00 98.81 80 ALA A CA 1
ATOM 590 C C . ALA A 1 80 ? -17.142 1.614 -1.322 1.00 98.81 80 ALA A C 1
ATOM 592 O O . ALA A 1 80 ? -17.620 1.326 -2.423 1.00 98.81 80 ALA A O 1
ATOM 593 N N . ARG A 1 81 ? -16.515 0.724 -0.543 1.00 98.69 81 ARG A N 1
ATOM 594 C CA . ARG A 1 81 ? -16.439 -0.714 -0.823 1.00 98.69 81 ARG A CA 1
ATOM 595 C C . ARG A 1 81 ? -17.832 -1.344 -0.893 1.00 98.69 81 ARG A C 1
ATOM 597 O O . ARG A 1 81 ? -18.176 -1.929 -1.919 1.00 98.69 81 ARG A O 1
ATOM 604 N N . LYS A 1 82 ? -18.647 -1.163 0.156 1.00 98.50 82 LYS A N 1
ATOM 605 C CA . LYS A 1 82 ? -20.018 -1.704 0.241 1.00 98.50 82 LYS A CA 1
ATOM 606 C C . LYS A 1 82 ? -20.900 -1.218 -0.909 1.00 98.50 82 LYS A C 1
ATOM 608 O O . LYS A 1 82 ? -21.531 -2.024 -1.580 1.00 98.50 82 LYS A O 1
ATOM 613 N N . GLU A 1 83 ? -20.897 0.086 -1.176 1.00 98.69 83 GLU A N 1
ATOM 614 C CA . GLU A 1 83 ? -21.654 0.711 -2.270 1.00 98.69 83 GLU A CA 1
ATOM 615 C C . GLU A 1 83 ? -21.265 0.191 -3.655 1.00 98.69 83 GLU A C 1
ATOM 617 O O . GLU A 1 83 ? -22.058 0.287 -4.586 1.00 98.69 83 GLU A O 1
ATOM 622 N N . SER A 1 84 ? -20.037 -0.307 -3.806 1.00 98.44 84 SER A N 1
ATOM 623 C CA . SER A 1 84 ? -19.533 -0.836 -5.075 1.00 98.44 84 SER A CA 1
ATOM 624 C C . SER A 1 84 ? -19.722 -2.349 -5.206 1.00 98.44 84 SER A C 1
ATOM 626 O O . SER A 1 84 ? -19.379 -2.891 -6.251 1.00 98.44 84 SER A O 1
ATOM 628 N N . GLY A 1 85 ? -20.214 -3.036 -4.165 1.00 98.19 85 GLY A N 1
ATOM 629 C CA . GLY A 1 85 ? -20.318 -4.499 -4.141 1.00 98.19 85 GLY A CA 1
ATOM 630 C C . GLY A 1 85 ? -18.967 -5.215 -4.261 1.00 98.19 85 GLY A C 1
ATOM 631 O O . GLY A 1 85 ? -18.911 -6.313 -4.800 1.00 98.19 85 GLY A O 1
ATOM 632 N N . SER A 1 86 ? -17.883 -4.576 -3.815 1.00 97.94 86 SER A N 1
ATOM 633 C CA . SER A 1 86 ? -16.511 -5.092 -3.905 1.00 97.94 86 SER A CA 1
ATOM 634 C C . SER A 1 86 ? -16.028 -5.627 -2.555 1.00 97.94 86 SER A C 1
ATOM 636 O O . SER A 1 86 ? -16.530 -5.236 -1.502 1.00 97.94 86 SER A O 1
ATOM 638 N N . ASP A 1 87 ? -15.023 -6.493 -2.590 1.00 97.50 87 ASP A N 1
ATOM 639 C CA . ASP A 1 87 ? -14.304 -7.077 -1.459 1.00 97.50 87 ASP A CA 1
ATOM 640 C C . ASP A 1 87 ? -12.915 -6.448 -1.236 1.00 97.50 87 ASP A C 1
ATOM 642 O O . ASP A 1 87 ? -12.117 -6.996 -0.479 1.00 97.50 87 ASP A O 1
ATOM 646 N N . ILE A 1 88 ? -12.628 -5.291 -1.856 1.00 98.62 88 ILE A N 1
ATOM 647 C CA . ILE A 1 88 ? -11.324 -4.620 -1.732 1.00 98.62 88 ILE A CA 1
ATOM 648 C C . ILE A 1 88 ? -10.876 -4.514 -0.263 1.00 98.62 88 ILE A C 1
ATOM 650 O O . ILE A 1 88 ? -11.626 -4.072 0.615 1.00 98.62 88 ILE A O 1
ATOM 654 N N . VAL A 1 89 ? -9.633 -4.908 -0.000 1.00 98.81 89 VAL A N 1
ATOM 655 C CA . VAL A 1 89 ? -9.023 -4.868 1.331 1.00 98.81 89 VAL A CA 1
ATOM 656 C C . VAL A 1 89 ? -8.635 -3.432 1.680 1.00 98.81 89 VAL A C 1
ATOM 658 O O . VAL A 1 89 ? -7.903 -2.774 0.939 1.00 98.81 89 VAL A O 1
ATOM 661 N N . ILE A 1 90 ? -9.093 -2.941 2.828 1.00 98.94 90 ILE A N 1
ATOM 662 C CA . ILE A 1 90 ? -8.773 -1.611 3.345 1.00 98.94 90 ILE A CA 1
ATOM 663 C C . ILE A 1 90 ? -7.674 -1.755 4.395 1.00 98.94 90 ILE A C 1
ATOM 665 O O . ILE A 1 90 ? -7.915 -2.191 5.524 1.00 98.94 90 ILE A O 1
ATOM 669 N N . VAL A 1 91 ? -6.461 -1.356 4.020 1.00 98.88 91 VAL A N 1
ATOM 670 C CA . VAL A 1 91 ? -5.311 -1.284 4.920 1.00 98.88 91 VAL A CA 1
ATOM 671 C C . VAL A 1 91 ? -5.270 0.113 5.538 1.00 98.88 91 VAL A C 1
ATOM 673 O O . VAL A 1 91 ? -4.990 1.102 4.860 1.00 98.88 91 VAL A O 1
ATOM 676 N N . ALA A 1 92 ? -5.553 0.210 6.834 1.00 98.75 92 ALA A N 1
ATOM 677 C CA . ALA A 1 92 ? -5.498 1.470 7.561 1.00 98.75 92 ALA A CA 1
ATOM 678 C C . ALA A 1 92 ? -4.095 1.694 8.130 1.00 98.75 92 ALA A C 1
ATOM 680 O O . ALA A 1 92 ? -3.635 0.963 9.012 1.00 98.75 92 ALA A O 1
ATOM 681 N N . ARG A 1 93 ? -3.428 2.728 7.620 1.00 98.62 93 ARG A N 1
ATOM 682 C CA . ARG A 1 93 ? -2.095 3.152 8.034 1.00 98.62 93 ARG A CA 1
ATOM 683 C C . ARG A 1 93 ? -2.182 4.354 8.972 1.00 98.62 93 ARG A C 1
ATOM 685 O O . ARG A 1 93 ? -2.947 5.283 8.728 1.00 98.62 93 ARG A O 1
ATOM 692 N N . THR A 1 94 ? -1.352 4.379 10.010 1.00 98.25 94 THR A N 1
ATOM 693 C CA . THR A 1 94 ? -1.101 5.600 10.784 1.00 98.25 94 THR A CA 1
ATOM 694 C C . THR A 1 94 ? 0.380 5.949 10.830 1.00 98.25 94 THR A C 1
ATOM 696 O O . THR A 1 94 ? 1.245 5.092 11.023 1.00 98.25 94 THR A O 1
ATOM 699 N N . ASP A 1 95 ? 0.662 7.240 10.672 1.00 97.06 95 ASP A N 1
ATOM 700 C CA . ASP A 1 95 ? 1.994 7.839 10.780 1.00 97.06 95 ASP A CA 1
ATOM 701 C C . ASP A 1 95 ? 2.212 8.530 12.141 1.00 97.06 95 ASP A C 1
ATOM 703 O O . ASP A 1 95 ? 3.230 9.200 12.372 1.00 97.06 95 ASP A O 1
ATOM 707 N N . SER A 1 96 ? 1.272 8.363 13.080 1.00 97.06 96 SER A N 1
ATOM 708 C CA . SER A 1 96 ? 1.295 9.048 14.373 1.00 97.06 96 SER A CA 1
ATOM 709 C C . SER A 1 96 ? 2.467 8.650 15.260 1.00 97.06 96 SER A C 1
ATOM 711 O O . SER A 1 96 ? 2.790 9.404 16.176 1.00 97.06 96 SER A O 1
ATOM 713 N N . ARG A 1 97 ? 3.160 7.532 14.987 1.00 95.56 97 ARG A N 1
ATOM 714 C CA . ARG A 1 97 ? 4.279 7.082 15.832 1.00 95.56 97 ARG A CA 1
ATOM 715 C C . ARG A 1 97 ? 5.362 8.140 15.907 1.00 95.56 97 ARG A C 1
ATOM 717 O O . ARG A 1 97 ? 5.945 8.366 16.962 1.00 95.56 97 ARG A O 1
ATOM 724 N N . GLN A 1 98 ? 5.623 8.782 14.780 1.00 91.94 98 GLN A N 1
ATOM 725 C CA . GLN A 1 98 ? 6.690 9.761 14.629 1.00 91.94 98 GLN A CA 1
ATOM 726 C C . GLN A 1 98 ? 6.166 11.197 14.674 1.00 91.94 98 GLN A C 1
ATOM 728 O O . GLN A 1 98 ? 6.943 12.110 14.937 1.00 91.94 98 GLN A O 1
ATOM 733 N N . ALA A 1 99 ? 4.872 11.399 14.412 1.00 93.19 99 ALA A N 1
ATOM 734 C CA . ALA A 1 99 ? 4.230 12.705 14.513 1.00 93.19 99 ALA A CA 1
ATOM 735 C C . ALA A 1 99 ? 3.783 13.051 15.947 1.00 93.19 99 ALA A C 1
ATOM 737 O O . ALA A 1 99 ? 3.732 14.228 16.292 1.00 93.19 99 ALA A O 1
ATOM 738 N N . VAL A 1 100 ? 3.440 12.046 16.762 1.00 95.94 100 VAL A N 1
ATOM 739 C CA . VAL A 1 100 ? 2.851 12.208 18.102 1.00 95.94 100 VAL A CA 1
ATOM 740 C C . VAL A 1 100 ? 3.522 11.276 19.120 1.00 95.94 100 VAL A C 1
ATOM 742 O O . VAL A 1 100 ? 4.428 11.713 19.824 1.00 95.94 100 VAL A O 1
ATOM 745 N N . SER A 1 101 ? 3.106 10.006 19.215 1.00 96.88 101 SER A N 1
ATOM 746 C CA . SER A 1 101 ? 3.666 9.017 20.151 1.00 96.88 101 SER A CA 1
ATOM 747 C C . SER A 1 101 ? 3.272 7.578 19.783 1.00 96.88 101 SER A C 1
ATOM 749 O O . SER A 1 101 ? 2.455 7.346 18.884 1.00 96.88 101 SER A O 1
ATOM 751 N N . LEU A 1 102 ? 3.854 6.588 20.471 1.00 97.81 102 LEU A N 1
ATOM 752 C CA . LEU A 1 102 ? 3.449 5.186 20.326 1.00 97.81 102 LEU A CA 1
ATOM 753 C C . LEU A 1 102 ? 2.018 4.973 20.835 1.00 97.81 102 LEU A C 1
ATOM 755 O O . LEU A 1 102 ? 1.211 4.376 20.131 1.00 97.81 102 LEU A O 1
ATOM 759 N N . GLU A 1 103 ? 1.680 5.518 22.003 1.00 98.38 103 GLU A N 1
ATOM 760 C CA . GLU A 1 103 ? 0.359 5.390 22.628 1.00 98.38 103 GLU A CA 1
ATOM 761 C C . GLU A 1 103 ? -0.748 5.933 21.720 1.00 98.38 103 GLU A C 1
ATOM 763 O O . GLU A 1 103 ? -1.778 5.283 21.545 1.00 98.38 103 GLU A O 1
ATOM 768 N N . GLU A 1 104 ? -0.514 7.085 21.079 1.00 98.31 104 GLU A N 1
ATOM 769 C CA . GLU A 1 104 ? -1.448 7.642 20.096 1.00 98.31 104 GLU A CA 1
ATOM 770 C C . GLU A 1 104 ? -1.649 6.690 18.911 1.00 98.31 104 GLU A C 1
ATOM 772 O O . GLU A 1 104 ? -2.766 6.520 18.428 1.00 98.31 104 GLU A O 1
ATOM 777 N N . SER A 1 105 ? -0.583 6.027 18.465 1.00 98.38 105 SER A N 1
ATOM 778 C CA . SER A 1 105 ? -0.627 5.101 17.328 1.00 98.38 105 SER A CA 1
ATOM 779 C C . SER A 1 105 ? -1.383 3.819 17.652 1.00 98.38 105 SER A C 1
ATOM 781 O O . SER A 1 105 ? -2.178 3.343 16.839 1.00 98.38 105 SER A O 1
ATOM 783 N N . LEU A 1 106 ? -1.188 3.280 18.856 1.00 98.56 106 LEU A N 1
ATOM 784 C CA . LEU A 1 106 ? -1.930 2.119 19.348 1.00 98.56 106 LEU A CA 1
ATOM 785 C C . LEU A 1 106 ? -3.416 2.457 19.548 1.00 98.56 106 LEU A C 1
ATOM 787 O O . LEU A 1 106 ? -4.287 1.666 19.183 1.00 98.56 106 LEU A O 1
ATOM 791 N N . TRP A 1 107 ? -3.725 3.654 20.061 1.00 98.62 107 TRP A N 1
ATOM 792 C CA . TRP A 1 107 ? -5.106 4.128 20.170 1.00 98.62 107 TRP A CA 1
ATOM 793 C C . TRP A 1 107 ? -5.763 4.250 18.791 1.00 98.62 107 TRP A C 1
ATOM 795 O O . TRP A 1 107 ? -6.853 3.717 18.576 1.00 98.62 107 TRP A O 1
ATOM 805 N N . ARG A 1 108 ? -5.083 4.906 17.839 1.00 98.62 108 ARG A N 1
ATOM 806 C CA . ARG A 1 108 ? -5.590 5.104 16.475 1.00 98.62 108 ARG A CA 1
ATOM 807 C C . ARG A 1 108 ? -5.846 3.777 15.798 1.00 98.62 108 ARG A C 1
ATOM 809 O O . ARG A 1 108 ? -6.952 3.554 15.338 1.00 98.62 108 ARG A O 1
ATOM 816 N N . THR A 1 109 ? -4.875 2.875 15.777 1.00 98.19 109 THR A N 1
ATOM 817 C CA . THR A 1 109 ? -5.039 1.575 15.109 1.00 98.19 109 THR A CA 1
ATOM 818 C C . THR A 1 109 ? -6.199 0.754 15.660 1.00 98.19 109 THR A C 1
ATOM 820 O O . THR A 1 109 ? -6.931 0.167 14.865 1.00 98.19 109 THR A O 1
ATOM 823 N N . ARG A 1 110 ? -6.455 0.784 16.976 1.00 98.44 110 ARG A N 1
ATOM 824 C CA . ARG A 1 110 ? -7.675 0.191 17.547 1.00 98.44 110 ARG A CA 1
ATOM 825 C C . ARG A 1 110 ? -8.940 0.851 16.994 1.00 98.44 110 ARG A C 1
ATOM 827 O O . ARG A 1 110 ? -9.814 0.154 16.496 1.00 98.44 110 ARG A O 1
ATOM 834 N N . ALA A 1 111 ? -9.006 2.180 17.004 1.00 98.75 111 ALA A N 1
ATOM 835 C CA . ALA A 1 111 ? -10.161 2.909 16.481 1.00 98.75 111 ALA A CA 1
ATOM 836 C C . ALA A 1 111 ? -10.370 2.712 14.963 1.00 98.75 111 ALA A C 1
ATOM 838 O O . ALA A 1 111 ? -11.506 2.683 14.495 1.00 98.75 111 ALA A O 1
ATOM 839 N N . LEU A 1 112 ? -9.293 2.565 14.184 1.00 98.75 112 LEU A N 1
ATOM 840 C CA . LEU A 1 112 ? -9.358 2.284 12.745 1.00 98.75 112 LEU A CA 1
ATOM 841 C C . LEU A 1 112 ? -9.835 0.845 12.477 1.00 98.75 112 LEU A C 1
ATOM 843 O O . LEU A 1 112 ? -10.598 0.633 11.536 1.00 98.75 112 LEU A O 1
ATOM 847 N N . ALA A 1 113 ? -9.464 -0.122 13.324 1.00 98.62 113 ALA A N 1
ATOM 848 C CA . ALA A 1 113 ? -10.048 -1.466 13.300 1.00 98.62 113 ALA A CA 1
ATOM 849 C C . ALA A 1 113 ? -11.551 -1.434 13.608 1.00 98.62 113 ALA A C 1
ATOM 851 O O . ALA A 1 113 ? -12.339 -1.981 12.840 1.00 98.62 113 ALA A O 1
ATOM 852 N N . ASP A 1 114 ? -11.962 -0.727 14.666 1.00 98.50 114 ASP A N 1
ATOM 853 C CA . ASP A 1 114 ? -13.378 -0.568 15.032 1.00 98.50 114 ASP A CA 1
ATOM 854 C C . ASP A 1 114 ? -14.185 0.148 13.928 1.00 98.50 114 ASP A C 1
ATOM 856 O O . ASP A 1 114 ? -15.386 -0.074 13.766 1.00 98.50 114 ASP A O 1
ATOM 860 N N . ALA A 1 115 ? -13.527 0.995 13.129 1.00 98.69 115 ALA A N 1
ATOM 861 C CA . ALA A 1 115 ? -14.109 1.645 11.956 1.00 98.69 115 ALA A CA 1
ATOM 862 C C . ALA A 1 115 ? -14.282 0.709 10.742 1.00 98.69 115 ALA A C 1
ATOM 864 O O . ALA A 1 115 ? -14.936 1.102 9.773 1.00 98.69 115 ALA A O 1
ATOM 865 N N . GLY A 1 116 ? -13.740 -0.512 10.796 1.00 98.50 116 GLY A N 1
ATOM 866 C CA . GLY A 1 116 ? -13.904 -1.552 9.782 1.00 98.50 116 GLY A CA 1
ATOM 867 C C . GLY A 1 116 ? -12.723 -1.732 8.827 1.00 98.50 116 GLY A C 1
ATOM 868 O O . GLY A 1 116 ? -12.930 -2.262 7.736 1.00 98.50 116 GLY A O 1
ATOM 869 N N . ALA A 1 117 ? -11.517 -1.283 9.192 1.00 98.69 117 ALA A N 1
ATOM 870 C CA . ALA A 1 117 ? -10.302 -1.631 8.454 1.00 98.69 117 ALA A CA 1
ATOM 871 C C . ALA A 1 117 ? -10.007 -3.137 8.549 1.00 98.69 117 ALA A C 1
ATOM 873 O O . ALA A 1 117 ? -10.135 -3.728 9.620 1.00 98.69 117 ALA A O 1
ATOM 874 N N . ASP A 1 118 ? -9.564 -3.742 7.447 1.00 98.81 118 ASP A N 1
ATOM 875 C CA . ASP A 1 118 ? -9.302 -5.187 7.382 1.00 98.81 118 ASP A CA 1
ATOM 876 C C . ASP A 1 118 ? -7.850 -5.531 7.739 1.00 98.81 118 ASP A C 1
ATOM 878 O O . ASP A 1 118 ? -7.558 -6.644 8.165 1.00 98.81 118 ASP A O 1
ATOM 882 N N . VAL A 1 119 ? -6.929 -4.579 7.562 1.00 98.81 119 VAL A N 1
ATOM 883 C CA . VAL A 1 119 ? -5.511 -4.706 7.922 1.00 98.81 119 VAL A CA 1
ATOM 884 C C . VAL A 1 119 ? -5.054 -3.409 8.577 1.00 98.81 119 VAL A C 1
ATOM 886 O O . VAL A 1 119 ? -5.432 -2.319 8.148 1.00 98.81 119 VAL A O 1
ATOM 889 N N . LEU A 1 120 ? -4.215 -3.517 9.604 1.00 98.81 120 LEU A N 1
ATOM 890 C CA . LEU A 1 120 ? -3.635 -2.368 10.297 1.00 98.81 120 LEU A CA 1
ATOM 891 C C . LEU A 1 120 ? -2.155 -2.216 9.966 1.00 98.81 120 LEU A C 1
ATOM 893 O O . LEU A 1 120 ? -1.428 -3.201 9.819 1.00 98.81 120 LEU A O 1
ATOM 897 N N . PHE A 1 121 ? -1.689 -0.973 9.947 1.00 98.56 121 PHE A N 1
ATOM 898 C CA . PHE A 1 121 ? -0.293 -0.634 9.707 1.00 98.56 121 PHE A CA 1
ATOM 899 C C . PHE A 1 121 ? 0.115 0.599 10.535 1.00 98.56 121 PHE A C 1
ATOM 901 O O . PHE A 1 121 ? -0.463 1.672 10.389 1.00 98.56 121 PHE A O 1
ATOM 908 N N . ILE A 1 122 ? 1.126 0.472 11.401 1.00 97.88 122 ILE A N 1
ATOM 909 C CA . ILE A 1 122 ? 1.831 1.626 11.984 1.00 97.88 122 ILE A CA 1
ATOM 910 C C . ILE A 1 122 ? 3.172 1.763 11.279 1.00 97.88 122 ILE A C 1
ATOM 912 O O . ILE A 1 122 ? 3.973 0.826 11.304 1.00 97.88 122 ILE A O 1
ATOM 916 N N . ASP A 1 123 ? 3.432 2.924 10.684 1.00 95.00 123 ASP A N 1
ATOM 917 C CA . ASP A 1 123 ? 4.710 3.150 10.018 1.00 95.00 123 ASP A CA 1
ATOM 918 C C . ASP A 1 123 ? 5.801 3.615 10.991 1.00 95.00 123 ASP A C 1
ATOM 920 O O . ASP A 1 123 ? 5.553 4.352 11.951 1.00 95.00 123 ASP A O 1
ATOM 924 N N . ALA A 1 124 ? 7.040 3.206 10.711 1.00 93.12 124 ALA A N 1
ATOM 925 C CA . ALA A 1 124 ? 8.239 3.607 11.447 1.00 93.12 124 ALA A CA 1
ATOM 926 C C . ALA A 1 124 ? 8.215 3.345 12.974 1.00 93.12 124 ALA A C 1
ATOM 928 O O . ALA A 1 124 ? 8.676 4.193 13.754 1.00 93.12 124 ALA A O 1
ATOM 929 N N . LEU A 1 125 ? 7.723 2.170 13.391 1.00 95.62 125 LEU A N 1
ATOM 930 C CA . LEU A 1 125 ? 7.963 1.617 14.735 1.00 95.62 125 LEU A CA 1
ATOM 931 C C . LEU A 1 125 ? 9.467 1.443 14.961 1.00 95.62 125 LEU A C 1
ATOM 933 O O . LEU A 1 125 ? 10.176 1.043 14.040 1.00 95.62 125 LEU A O 1
ATOM 937 N N . ALA A 1 126 ? 9.955 1.783 16.151 1.00 94.38 126 ALA A N 1
ATOM 938 C CA . ALA A 1 126 ? 11.386 1.954 16.415 1.00 94.38 126 ALA A CA 1
ATOM 939 C C . ALA A 1 126 ? 12.069 0.730 17.047 1.00 94.38 126 ALA A C 1
ATOM 941 O O . ALA A 1 126 ? 13.296 0.701 17.129 1.00 94.38 126 ALA A O 1
ATOM 942 N N . SER A 1 127 ? 11.312 -0.272 17.499 1.00 95.81 127 SER A N 1
ATOM 943 C CA . SER A 1 127 ? 11.870 -1.472 18.129 1.00 95.81 127 SER A CA 1
ATOM 944 C C . SER A 1 127 ? 10.958 -2.692 17.973 1.00 95.81 127 SER A C 1
ATOM 946 O O . SER A 1 127 ? 9.780 -2.557 17.631 1.00 95.81 127 SER A O 1
ATOM 948 N N . LYS A 1 128 ? 11.496 -3.890 18.244 1.00 96.56 128 LYS A N 1
ATOM 949 C CA . LYS A 1 128 ? 10.730 -5.147 18.215 1.00 96.56 128 LYS A CA 1
ATOM 950 C C . LYS A 1 128 ? 9.633 -5.165 19.286 1.00 96.56 128 LYS A C 1
ATOM 952 O O . LYS A 1 128 ? 8.566 -5.719 19.054 1.00 96.56 128 LYS A O 1
ATOM 957 N N . GLU A 1 129 ? 9.859 -4.506 20.415 1.00 97.56 129 GLU A N 1
ATOM 958 C CA . GLU A 1 129 ? 8.893 -4.375 21.508 1.00 97.56 129 GLU A CA 1
ATOM 959 C C . GLU A 1 129 ? 7.694 -3.517 21.079 1.00 97.56 129 GLU A C 1
ATOM 961 O O . GLU A 1 129 ? 6.549 -3.887 21.332 1.00 97.56 129 GLU A O 1
ATOM 966 N N . GLU A 1 130 ? 7.922 -2.410 20.358 1.00 98.00 130 GLU A N 1
ATOM 967 C CA . GLU A 1 130 ? 6.817 -1.618 19.796 1.00 98.00 130 GLU A CA 1
ATOM 968 C C . GLU A 1 130 ? 6.020 -2.420 18.752 1.00 98.00 130 GLU A C 1
ATOM 970 O O . GLU A 1 130 ? 4.796 -2.315 18.676 1.00 98.00 130 GLU A O 1
ATOM 975 N N . MET A 1 131 ? 6.714 -3.240 17.957 1.00 98.00 131 MET A N 1
ATOM 976 C CA . MET A 1 131 ? 6.110 -4.142 16.973 1.00 98.00 131 MET A CA 1
ATOM 977 C C . MET A 1 131 ? 5.242 -5.226 17.627 1.00 98.00 131 MET A C 1
ATOM 979 O O . MET A 1 131 ? 4.141 -5.497 17.146 1.00 98.00 131 MET A O 1
ATOM 983 N N . GLN A 1 132 ? 5.696 -5.803 18.743 1.00 97.56 132 GLN A N 1
ATOM 984 C CA . GLN A 1 132 ? 4.917 -6.745 19.553 1.00 97.56 132 GLN A CA 1
ATOM 985 C C . GLN A 1 132 ? 3.680 -6.069 20.152 1.00 97.56 132 GLN A C 1
ATOM 987 O O . GLN A 1 132 ? 2.567 -6.549 19.945 1.00 97.56 132 GLN A O 1
ATOM 992 N N . ALA A 1 133 ? 3.849 -4.903 20.786 1.00 98.00 133 ALA A N 1
ATOM 993 C CA . ALA A 1 133 ? 2.738 -4.132 21.344 1.00 98.00 133 ALA A CA 1
ATOM 994 C C . ALA A 1 133 ? 1.686 -3.781 20.278 1.00 98.00 133 ALA A C 1
ATOM 996 O O . ALA A 1 133 ? 0.484 -3.847 20.532 1.00 98.00 133 ALA A O 1
ATOM 997 N N . PHE A 1 134 ? 2.115 -3.449 19.056 1.00 98.44 134 PHE A N 1
ATOM 998 C CA . PHE A 1 134 ? 1.200 -3.235 17.937 1.00 98.44 134 PHE A CA 1
ATOM 999 C C . PHE A 1 134 ? 0.463 -4.517 17.521 1.00 98.44 134 PHE A C 1
ATOM 1001 O O . PHE A 1 134 ? -0.742 -4.476 17.273 1.00 98.44 134 PHE A O 1
ATOM 1008 N N . CYS A 1 135 ? 1.142 -5.665 17.466 1.00 97.38 135 CYS A N 1
ATOM 1009 C CA . CYS A 1 135 ? 0.499 -6.927 17.097 1.00 97.38 135 CYS A CA 1
ATOM 1010 C C . CYS A 1 135 ? -0.572 -7.372 18.107 1.00 97.38 135 CYS A C 1
ATOM 1012 O O . CYS A 1 135 ? -1.590 -7.945 17.703 1.00 97.38 135 CYS A O 1
ATOM 1014 N N . GLU A 1 136 ? -0.391 -7.034 19.385 1.00 96.56 136 GLU A N 1
ATOM 1015 C CA . GLU A 1 136 ? -1.369 -7.259 20.456 1.00 96.56 136 GLU A CA 1
ATOM 1016 C C . GLU A 1 136 ? -2.609 -6.352 20.347 1.00 96.56 136 GLU A C 1
ATOM 1018 O O . GLU A 1 136 ? -3.691 -6.710 20.824 1.00 96.56 136 GLU A O 1
ATOM 1023 N N . VAL A 1 137 ? -2.511 -5.194 19.681 1.00 93.69 137 VAL A N 1
ATOM 1024 C CA . VAL A 1 137 ? -3.676 -4.335 19.421 1.00 93.69 137 VAL A CA 1
ATOM 1025 C C . VAL A 1 137 ? -4.604 -5.008 18.414 1.00 93.69 137 VAL A C 1
ATOM 1027 O O . VAL A 1 137 ? -4.204 -5.320 17.297 1.00 93.69 137 VAL A O 1
ATOM 1030 N N . SER A 1 138 ? -5.873 -5.196 18.787 1.00 92.56 138 SER A N 1
ATOM 1031 C CA . SER A 1 138 ? -6.908 -5.794 17.928 1.00 92.56 138 SER A CA 1
ATOM 1032 C C . SER A 1 138 ? -6.432 -7.122 17.316 1.00 92.56 138 SER A C 1
ATOM 1034 O O . SER A 1 138 ? -6.219 -7.200 16.106 1.00 92.56 138 SER A O 1
ATOM 1036 N N . PRO A 1 139 ? -6.202 -8.170 18.130 1.00 91.44 139 PRO A N 1
ATOM 1037 C CA . PRO A 1 139 ? -5.457 -9.373 17.735 1.00 91.44 139 PRO A CA 1
ATOM 1038 C C . PRO A 1 139 ? -6.076 -10.135 16.555 1.00 91.44 139 PRO A C 1
ATOM 1040 O O . PRO A 1 139 ? -5.367 -10.832 15.836 1.00 91.44 139 PRO A O 1
ATOM 1043 N N . LEU A 1 140 ? -7.379 -9.964 16.320 1.00 94.50 140 LEU A N 1
ATOM 1044 C CA . LEU A 1 140 ? -8.106 -10.586 15.210 1.00 94.50 140 LEU A CA 1
ATOM 1045 C C . LEU A 1 140 ? -7.907 -9.879 13.861 1.00 94.50 140 LEU A C 1
ATOM 1047 O O . LEU A 1 140 ? -8.264 -10.441 12.831 1.00 94.50 140 LEU A O 1
ATOM 1051 N N . VAL A 1 141 ? -7.346 -8.667 13.852 1.00 98.25 141 VAL A N 1
ATOM 1052 C CA . VAL A 1 141 ? -7.079 -7.909 12.625 1.00 98.25 141 VAL A CA 1
ATOM 1053 C C . VAL A 1 141 ? -5.610 -8.101 12.228 1.00 98.25 141 VAL A C 1
ATOM 1055 O O . VAL A 1 141 ? -4.731 -7.832 13.054 1.00 98.25 141 VAL A O 1
ATOM 1058 N N . PRO A 1 142 ? -5.313 -8.571 11.002 1.00 98.44 142 PRO A N 1
ATOM 1059 C CA . PRO A 1 142 ? -3.956 -8.704 10.478 1.00 98.44 142 PRO A CA 1
ATOM 1060 C C . PRO A 1 142 ? -3.134 -7.411 10.546 1.00 98.44 142 PRO A C 1
ATOM 1062 O O . PRO A 1 142 ? -3.652 -6.311 10.340 1.00 98.44 142 PRO A O 1
ATOM 1065 N N . LYS A 1 143 ? -1.826 -7.552 10.789 1.00 98.50 143 LYS A N 1
ATOM 1066 C CA . LYS A 1 143 ? -0.870 -6.439 10.799 1.00 98.50 143 LYS A CA 1
ATOM 1067 C C . LYS A 1 143 ? 0.046 -6.524 9.595 1.00 98.50 143 LYS A C 1
ATOM 1069 O O . LYS A 1 143 ? 0.533 -7.608 9.250 1.00 98.50 143 LYS A O 1
ATOM 1074 N N . MET A 1 144 ? 0.302 -5.362 9.012 1.00 98.50 144 MET A N 1
ATOM 1075 C CA . MET A 1 144 ? 1.254 -5.166 7.934 1.00 98.50 144 MET A CA 1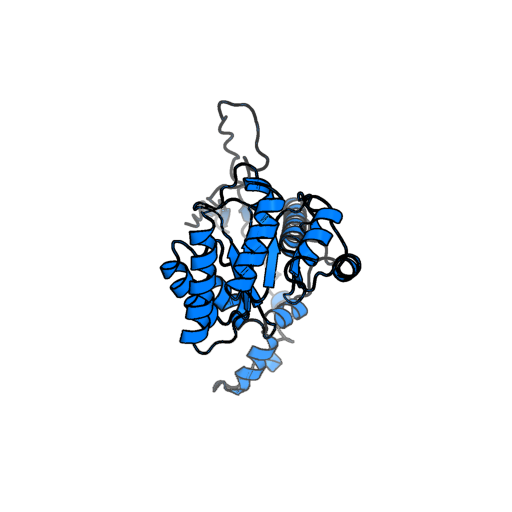
ATOM 1076 C C . MET A 1 144 ? 2.534 -4.514 8.458 1.00 98.50 144 MET A C 1
ATOM 1078 O O . MET A 1 144 ? 2.488 -3.504 9.162 1.00 98.50 144 MET A O 1
ATOM 1082 N N . ALA A 1 145 ? 3.670 -5.106 8.102 1.00 97.38 145 ALA A N 1
ATOM 1083 C CA . ALA A 1 145 ? 4.997 -4.553 8.308 1.00 97.38 145 ALA A CA 1
ATOM 1084 C C . ALA A 1 145 ? 5.518 -3.921 7.015 1.00 97.38 145 ALA A C 1
ATOM 1086 O O . ALA A 1 145 ? 5.191 -4.359 5.912 1.00 97.38 145 ALA A O 1
ATOM 1087 N N . ASN A 1 146 ? 6.376 -2.918 7.161 1.00 95.44 146 ASN A N 1
ATOM 1088 C CA . ASN A 1 146 ? 7.023 -2.237 6.052 1.00 95.44 146 ASN A CA 1
ATOM 1089 C C . ASN A 1 146 ? 8.538 -2.272 6.264 1.00 95.44 146 ASN A C 1
ATOM 1091 O O . ASN A 1 146 ? 9.052 -1.623 7.176 1.00 95.44 146 ASN A O 1
ATOM 1095 N N . MET A 1 147 ? 9.239 -3.079 5.470 1.00 94.94 147 MET A N 1
ATOM 1096 C CA . MET A 1 147 ? 10.677 -3.300 5.602 1.00 94.94 147 MET A CA 1
ATOM 1097 C C . MET A 1 147 ? 11.418 -2.456 4.570 1.00 94.94 147 MET A C 1
ATOM 1099 O O . MET A 1 147 ? 11.329 -2.707 3.374 1.00 94.94 147 MET A O 1
ATOM 1103 N N . LEU A 1 148 ? 12.135 -1.434 5.044 1.00 90.25 148 LEU A N 1
ATOM 1104 C CA . LEU A 1 148 ? 13.001 -0.591 4.218 1.00 90.25 148 LEU A CA 1
ATOM 1105 C C . LEU A 1 148 ? 14.463 -0.952 4.471 1.00 90.25 148 LEU A C 1
ATOM 1107 O O . LEU A 1 148 ? 15.123 -0.354 5.324 1.00 90.25 148 LEU A O 1
ATOM 1111 N N . GLU A 1 149 ? 14.987 -1.893 3.693 1.00 84.19 149 GLU A N 1
ATOM 1112 C CA . GLU A 1 149 ? 16.331 -2.461 3.867 1.00 84.19 149 GLU A CA 1
ATOM 1113 C C . GLU A 1 149 ? 17.461 -1.421 3.721 1.00 84.19 149 GLU A C 1
ATOM 1115 O O . GLU A 1 149 ? 18.585 -1.652 4.155 1.00 84.19 149 GLU A O 1
ATOM 1120 N N . GLY A 1 150 ? 17.162 -0.242 3.162 1.00 72.12 150 GLY A N 1
ATOM 1121 C CA . GLY A 1 150 ? 18.092 0.875 2.961 1.00 72.12 150 GLY A CA 1
ATOM 1122 C C . GLY A 1 150 ? 18.323 1.805 4.164 1.00 72.12 150 GLY A C 1
ATOM 1123 O O . GLY A 1 150 ? 18.872 2.887 3.970 1.00 72.12 150 GLY A O 1
ATOM 1124 N N . GLY A 1 151 ? 17.905 1.436 5.380 1.00 70.62 151 GLY A N 1
ATOM 1125 C CA . GLY A 1 151 ? 18.204 2.208 6.600 1.00 70.62 151 GLY A CA 1
ATOM 1126 C C . GLY A 1 151 ? 17.054 3.077 7.117 1.00 70.62 151 GLY A C 1
ATOM 1127 O O . GLY A 1 151 ? 17.261 4.217 7.537 1.00 70.62 151 GLY A O 1
ATOM 1128 N N . GLY A 1 152 ? 15.829 2.546 7.080 1.00 79.56 152 GLY A N 1
ATOM 1129 C CA . GLY A 1 152 ? 14.687 3.148 7.767 1.00 79.56 152 GLY A CA 1
ATOM 1130 C C . GLY A 1 152 ? 14.835 3.157 9.298 1.00 79.56 152 GLY A C 1
ATOM 1131 O O . GLY A 1 152 ? 15.809 2.679 9.870 1.00 79.56 152 GLY A O 1
ATOM 1132 N N . LYS A 1 153 ? 13.828 3.708 9.984 1.00 84.12 153 LYS A N 1
ATOM 1133 C CA . LYS A 1 153 ? 13.773 3.735 11.462 1.00 84.12 153 LYS A CA 1
ATOM 1134 C C . LYS A 1 153 ? 13.432 2.379 12.082 1.00 84.12 153 LYS A C 1
ATOM 1136 O O . LYS A 1 153 ? 13.737 2.159 13.247 1.00 84.12 153 LYS A O 1
ATOM 1141 N N . THR A 1 154 ? 12.748 1.525 11.326 1.00 91.25 154 THR A N 1
ATOM 1142 C CA . THR A 1 154 ? 12.266 0.228 11.799 1.00 91.25 154 THR A CA 1
ATOM 1143 C C . THR A 1 154 ? 13.371 -0.814 11.693 1.00 91.25 154 THR A C 1
ATOM 1145 O O . THR A 1 154 ? 13.993 -0.897 10.632 1.00 91.25 154 THR A O 1
ATOM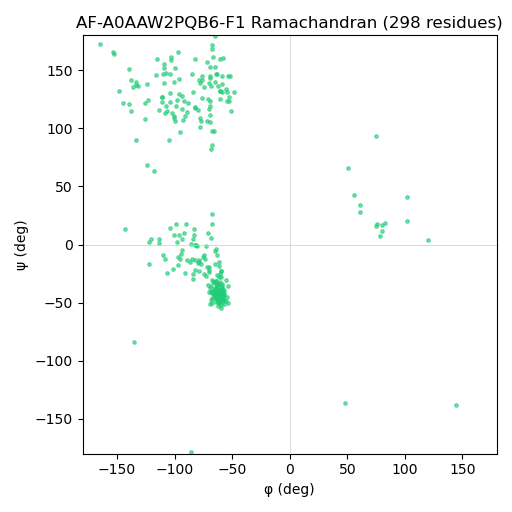 1148 N N . PRO A 1 155 ? 13.625 -1.604 12.754 1.00 92.56 155 PRO A N 1
ATOM 1149 C CA . PRO A 1 155 ? 14.533 -2.741 12.671 1.00 92.56 155 PRO A CA 1
ATOM 1150 C C . PRO A 1 155 ? 14.106 -3.695 11.553 1.00 92.56 155 PRO A C 1
ATOM 1152 O O . PRO A 1 155 ? 12.927 -4.027 11.433 1.00 92.56 155 PRO A O 1
ATOM 1155 N N . ILE A 1 156 ? 15.064 -4.136 10.740 1.00 94.31 156 ILE A N 1
ATOM 1156 C CA . ILE A 1 156 ? 14.785 -5.050 9.632 1.00 94.31 156 ILE A CA 1
ATOM 1157 C C . ILE A 1 156 ? 14.723 -6.472 10.169 1.00 94.31 156 ILE A C 1
ATOM 1159 O O . ILE A 1 156 ? 15.706 -6.978 10.704 1.00 94.31 156 ILE A O 1
ATOM 1163 N N . LEU A 1 157 ? 13.558 -7.092 10.011 1.00 94.94 157 LEU A N 1
ATOM 1164 C CA . LEU A 1 157 ? 13.287 -8.469 10.394 1.00 94.94 157 LEU A CA 1
ATOM 1165 C C . LEU A 1 157 ? 12.970 -9.292 9.142 1.00 94.94 157 LEU A C 1
ATOM 1167 O O . LEU A 1 157 ? 12.357 -8.801 8.189 1.00 94.94 157 LEU A O 1
ATOM 1171 N N . SER A 1 158 ? 13.377 -10.557 9.146 1.00 95.44 158 SER A N 1
ATOM 1172 C CA . SER A 1 158 ? 12.988 -11.524 8.121 1.00 95.44 158 SER A CA 1
ATOM 1173 C C . SER A 1 158 ? 11.481 -11.832 8.182 1.00 95.44 158 SER A C 1
ATOM 1175 O O . SER A 1 158 ? 10.847 -11.633 9.222 1.00 95.44 158 SER A O 1
ATOM 1177 N N . PRO A 1 159 ? 10.879 -12.381 7.107 1.00 96.56 159 PRO A N 1
ATOM 1178 C CA . PRO A 1 159 ? 9.484 -12.823 7.136 1.00 96.56 159 PRO A CA 1
ATOM 1179 C C . PRO A 1 159 ? 9.157 -13.787 8.285 1.00 96.56 159 PRO A C 1
ATOM 1181 O O . PRO A 1 159 ? 8.067 -13.711 8.846 1.00 96.56 159 PRO A O 1
ATOM 1184 N N . LEU A 1 160 ? 10.098 -14.666 8.651 1.00 97.25 160 LEU A N 1
ATOM 1185 C CA . LEU A 1 160 ? 9.927 -15.619 9.751 1.00 97.25 160 LEU A CA 1
ATOM 1186 C C . LEU A 1 160 ? 9.878 -14.898 11.103 1.00 97.25 160 LEU A C 1
ATOM 1188 O O . LEU A 1 160 ? 8.939 -15.089 11.866 1.00 97.25 160 LEU A O 1
ATOM 1192 N N . GLU A 1 161 ? 10.819 -13.988 11.357 1.00 97.56 161 GLU A N 1
ATOM 1193 C CA . GLU A 1 161 ? 10.828 -13.191 12.590 1.00 97.56 161 GLU A CA 1
ATOM 1194 C C . GLU A 1 161 ? 9.599 -12.278 12.703 1.00 97.56 161 GLU A C 1
ATOM 1196 O O . GLU A 1 161 ? 9.081 -12.065 13.798 1.00 97.56 161 GLU A O 1
ATOM 1201 N N . LEU A 1 162 ? 9.107 -11.740 11.582 1.00 97.94 162 LEU A N 1
ATOM 1202 C CA . LEU A 1 162 ? 7.867 -10.962 11.542 1.00 97.94 162 LEU A CA 1
ATOM 1203 C C . LEU A 1 162 ? 6.643 -11.821 11.872 1.00 97.94 162 LEU A C 1
ATOM 1205 O O . LEU A 1 162 ? 5.761 -11.367 12.606 1.00 97.94 162 LEU A O 1
ATOM 1209 N N . ALA A 1 163 ? 6.592 -13.050 11.355 1.00 97.44 163 ALA A N 1
ATOM 1210 C CA . ALA A 1 163 ? 5.528 -13.996 11.667 1.00 97.44 163 ALA A CA 1
ATOM 1211 C C . ALA A 1 163 ? 5.524 -14.366 13.159 1.00 97.44 163 ALA A C 1
ATOM 1213 O O . ALA A 1 163 ? 4.452 -14.367 13.766 1.00 97.44 163 ALA A O 1
ATOM 1214 N N . ASP A 1 164 ? 6.703 -14.579 13.756 1.00 97.38 164 ASP A N 1
ATOM 1215 C CA . ASP A 1 164 ? 6.866 -14.849 15.192 1.00 97.38 164 ASP A CA 1
ATOM 1216 C C . ASP A 1 164 ? 6.397 -13.677 16.068 1.00 97.38 164 ASP A C 1
ATOM 1218 O O . ASP A 1 164 ? 5.866 -13.881 17.158 1.00 97.38 164 ASP A O 1
ATOM 1222 N N . VAL A 1 165 ? 6.564 -12.436 15.596 1.00 97.25 165 VAL A N 1
ATOM 1223 C CA . VAL A 1 165 ? 6.053 -11.232 16.278 1.00 97.25 165 VAL A CA 1
ATOM 1224 C C . VAL A 1 165 ? 4.527 -11.102 16.158 1.00 97.25 165 VAL A C 1
ATOM 1226 O O . VAL A 1 165 ? 3.895 -10.519 17.036 1.00 97.25 165 VAL A O 1
ATOM 1229 N N . GLY A 1 166 ? 3.924 -11.653 15.101 1.00 97.00 166 GLY A N 1
ATOM 1230 C CA . GLY A 1 166 ? 2.473 -11.655 14.887 1.00 97.00 166 GLY A CA 1
ATOM 1231 C C . GLY A 1 166 ? 1.997 -10.961 13.606 1.00 97.00 166 GLY A C 1
ATOM 1232 O O . GLY A 1 166 ? 0.787 -10.893 13.365 1.00 97.00 166 GLY A O 1
ATOM 1233 N N . TYR A 1 167 ? 2.905 -10.481 12.752 1.00 98.12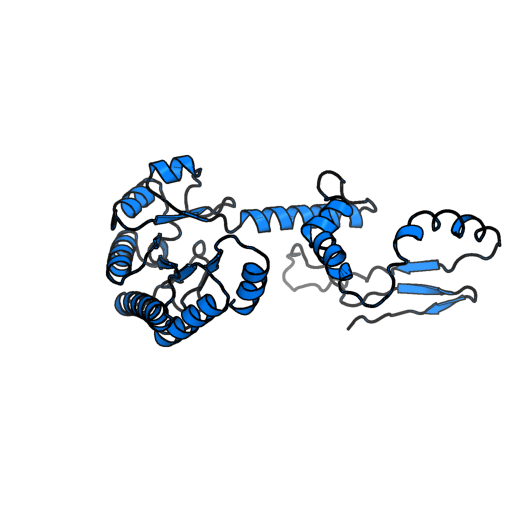 167 TYR A N 1
ATOM 1234 C CA . TYR A 1 167 ? 2.540 -9.908 11.454 1.00 98.12 167 TYR A CA 1
ATOM 1235 C C . TYR A 1 167 ? 2.022 -10.974 10.487 1.00 98.12 167 TYR A C 1
ATOM 1237 O O . TYR A 1 167 ? 2.373 -12.152 10.564 1.00 98.12 167 TYR A O 1
ATOM 1245 N N . LYS A 1 168 ? 1.174 -10.541 9.549 1.00 97.81 168 LYS A N 1
ATOM 1246 C CA . LYS A 1 168 ? 0.602 -11.398 8.493 1.00 97.81 168 LYS A CA 1
ATOM 1247 C C . LYS A 1 168 ? 0.903 -10.900 7.086 1.00 97.81 168 LYS A C 1
ATOM 1249 O O . LYS A 1 168 ? 0.761 -11.660 6.136 1.00 97.81 168 LYS A O 1
ATOM 1254 N N . VAL A 1 169 ? 1.318 -9.641 6.958 1.00 98.06 169 VAL A N 1
ATOM 1255 C CA . VAL A 1 169 ? 1.675 -9.012 5.686 1.00 98.06 169 VAL A CA 1
ATOM 1256 C C . VAL A 1 169 ? 2.997 -8.274 5.867 1.00 98.06 169 VAL A C 1
ATOM 1258 O O . VAL A 1 169 ? 3.213 -7.628 6.892 1.00 98.06 169 VAL A O 1
ATOM 1261 N N . VAL A 1 170 ? 3.874 -8.344 4.871 1.00 97.25 170 VAL A N 1
ATOM 1262 C CA . VAL A 1 170 ? 5.103 -7.549 4.806 1.00 97.25 170 VAL A CA 1
ATOM 1263 C C . VAL A 1 170 ? 5.223 -6.920 3.424 1.00 97.25 170 VAL A C 1
ATOM 1265 O O . VAL A 1 170 ? 4.964 -7.577 2.418 1.00 97.25 170 VAL A O 1
ATOM 1268 N N . ALA A 1 171 ? 5.595 -5.643 3.377 1.00 96.06 171 ALA A N 1
ATOM 1269 C CA . ALA A 1 171 ? 5.969 -4.951 2.152 1.00 96.06 171 ALA A CA 1
ATOM 1270 C C . ALA A 1 171 ? 7.463 -4.640 2.118 1.00 96.06 171 ALA A C 1
ATOM 1272 O O . ALA A 1 171 ? 8.075 -4.314 3.135 1.00 96.06 171 ALA A O 1
ATOM 1273 N N . TYR A 1 172 ? 7.988 -4.684 0.897 1.00 95.25 172 TYR A N 1
ATOM 1274 C CA . TYR A 1 172 ? 9.371 -4.411 0.524 1.00 95.25 172 TYR A CA 1
ATOM 1275 C C . TYR A 1 172 ? 9.391 -3.297 -0.539 1.00 95.25 172 TYR A C 1
ATOM 1277 O O . TYR A 1 172 ? 9.630 -3.557 -1.721 1.00 95.25 172 TYR A O 1
ATOM 1285 N N . PRO A 1 173 ? 9.037 -2.049 -0.177 1.00 92.62 173 PRO A N 1
ATOM 1286 C CA . PRO A 1 173 ? 8.731 -1.002 -1.155 1.00 92.62 173 PRO A CA 1
ATOM 1287 C C . PRO A 1 173 ? 9.951 -0.508 -1.941 1.00 92.62 173 PRO A C 1
ATOM 1289 O O . PRO A 1 173 ? 9.786 0.109 -2.992 1.00 92.62 173 PRO A O 1
ATOM 1292 N N . LEU A 1 174 ? 11.172 -0.733 -1.439 1.00 91.75 174 LEU A N 1
ATOM 1293 C CA . LEU A 1 174 ? 12.398 -0.190 -2.030 1.00 91.75 174 LEU A CA 1
ATOM 1294 C C . LEU A 1 174 ? 13.280 -1.231 -2.723 1.00 91.75 174 LEU A C 1
ATOM 1296 O O . LEU A 1 174 ? 14.186 -0.843 -3.460 1.00 91.75 174 LEU A O 1
ATOM 1300 N N . SER A 1 175 ? 13.038 -2.525 -2.535 1.00 92.19 175 SER A N 1
ATOM 1301 C CA . SER A 1 175 ? 13.988 -3.566 -2.943 1.00 92.19 175 SER A CA 1
ATOM 1302 C C . SER A 1 175 ? 14.121 -3.641 -4.462 1.00 92.19 175 SER A C 1
ATOM 1304 O O . SER A 1 175 ? 15.227 -3.538 -4.992 1.00 92.19 175 SER A O 1
ATOM 1306 N N . LEU A 1 176 ? 13.000 -3.719 -5.190 1.00 93.62 176 LEU A N 1
ATOM 1307 C CA . LEU A 1 176 ? 13.026 -3.814 -6.655 1.00 93.62 176 LEU A CA 1
ATOM 1308 C C . LEU A 1 176 ? 13.556 -2.536 -7.312 1.00 93.62 176 LEU A C 1
ATOM 1310 O O . LEU A 1 176 ? 14.368 -2.609 -8.237 1.00 93.62 176 LEU A O 1
ATOM 1314 N N . ILE A 1 177 ? 13.151 -1.360 -6.822 1.00 93.25 177 ILE A N 1
ATOM 1315 C CA . ILE A 1 177 ? 13.645 -0.085 -7.356 1.00 93.25 177 ILE A CA 1
ATOM 1316 C C . ILE A 1 177 ? 15.132 0.114 -7.038 1.00 93.25 177 ILE A C 1
ATOM 1318 O O . ILE A 1 177 ? 15.885 0.528 -7.915 1.00 93.25 177 ILE A O 1
ATOM 1322 N N . GLY A 1 178 ? 15.584 -0.241 -5.832 1.00 91.06 178 GLY A N 1
ATOM 1323 C CA . GLY A 1 178 ? 16.986 -0.152 -5.425 1.00 91.06 178 GLY A CA 1
ATOM 1324 C C . GLY A 1 178 ? 17.896 -1.042 -6.271 1.00 91.06 178 GLY A C 1
ATOM 1325 O O . GLY A 1 178 ? 18.909 -0.569 -6.791 1.00 91.06 178 GLY A O 1
ATOM 1326 N N . VAL A 1 179 ? 17.498 -2.302 -6.485 1.00 91.75 179 VAL A N 1
ATOM 1327 C CA . VAL A 1 179 ? 18.214 -3.236 -7.370 1.00 91.75 179 VAL A CA 1
ATOM 1328 C C . VAL A 1 179 ? 18.242 -2.712 -8.809 1.00 91.75 179 VAL A C 1
ATOM 1330 O O . VAL A 1 179 ? 19.305 -2.673 -9.430 1.00 91.75 179 VAL A O 1
ATOM 1333 N N . SER A 1 180 ? 17.104 -2.230 -9.319 1.00 91.81 180 SER A N 1
ATOM 1334 C CA . SER A 1 180 ? 17.002 -1.692 -10.683 1.00 91.81 180 SER A CA 1
ATOM 1335 C C . SER A 1 180 ? 17.896 -0.468 -10.893 1.00 91.81 180 SER A C 1
ATOM 1337 O O . SER A 1 180 ? 18.576 -0.368 -11.913 1.00 91.81 180 SER A O 1
ATOM 1339 N N . ILE A 1 181 ? 17.945 0.453 -9.921 1.00 92.75 181 ILE A N 1
ATOM 1340 C CA . ILE A 1 181 ? 18.822 1.632 -9.964 1.00 92.75 181 ILE A CA 1
ATOM 1341 C C . ILE A 1 181 ? 20.279 1.202 -10.125 1.00 92.75 181 ILE A C 1
ATOM 1343 O O . ILE A 1 181 ? 20.975 1.735 -10.993 1.00 92.75 181 ILE A O 1
ATOM 1347 N N . ARG A 1 182 ? 20.741 0.233 -9.326 1.00 90.44 182 ARG A N 1
ATOM 1348 C CA . ARG A 1 182 ? 22.129 -0.231 -9.398 1.00 90.44 182 ARG A CA 1
ATOM 1349 C C . ARG A 1 182 ? 22.436 -0.883 -10.744 1.00 90.44 182 ARG A C 1
ATOM 1351 O O . ARG A 1 182 ? 23.422 -0.510 -11.374 1.00 90.44 182 ARG A O 1
ATOM 1358 N N . ALA A 1 183 ? 21.562 -1.773 -11.216 1.00 90.12 183 ALA A N 1
ATOM 1359 C CA . ALA A 1 183 ? 21.729 -2.447 -12.501 1.00 90.12 183 ALA A CA 1
ATOM 1360 C C . ALA A 1 183 ? 21.808 -1.451 -13.674 1.00 90.12 183 ALA A C 1
ATOM 1362 O O . ALA A 1 183 ? 22.702 -1.545 -14.517 1.00 90.12 183 ALA A O 1
ATOM 1363 N N . MET A 1 184 ? 20.927 -0.444 -13.696 1.00 91.88 184 MET A N 1
ATOM 1364 C CA . MET A 1 184 ? 20.963 0.616 -14.708 1.00 91.88 184 MET A CA 1
ATOM 1365 C C . MET A 1 184 ? 22.251 1.446 -14.628 1.00 91.88 184 MET A C 1
ATOM 1367 O O . MET A 1 184 ? 22.857 1.737 -15.658 1.00 91.88 184 MET A O 1
ATOM 1371 N N . GLN A 1 185 ? 22.704 1.813 -13.424 1.00 91.50 185 GLN A N 1
ATOM 1372 C CA . GLN A 1 185 ? 23.959 2.549 -13.237 1.00 91.50 185 GLN A CA 1
ATOM 1373 C C . GLN A 1 185 ? 25.171 1.757 -13.739 1.00 91.50 185 GLN A C 1
ATOM 1375 O O . GLN A 1 185 ? 26.015 2.316 -14.440 1.00 91.50 185 GLN A O 1
ATOM 1380 N N . ASP A 1 186 ? 25.248 0.465 -13.423 1.00 88.62 186 ASP A N 1
ATOM 1381 C CA . ASP A 1 186 ? 26.336 -0.409 -13.865 1.00 88.62 186 ASP A CA 1
ATOM 1382 C C . ASP A 1 186 ? 26.373 -0.556 -15.389 1.00 88.62 186 ASP A C 1
ATOM 1384 O O . ASP A 1 186 ? 27.440 -0.433 -16.000 1.00 88.62 186 ASP A O 1
ATOM 1388 N N . ALA A 1 187 ? 25.208 -0.727 -16.019 1.00 89.75 187 ALA A N 1
ATOM 1389 C CA . ALA A 1 187 ? 25.095 -0.770 -17.473 1.00 89.75 187 ALA A CA 1
ATOM 1390 C C . ALA A 1 187 ? 25.569 0.542 -18.120 1.00 89.75 187 ALA A C 1
ATOM 1392 O O . ALA A 1 187 ? 26.380 0.522 -19.049 1.00 89.75 187 ALA A O 1
ATOM 1393 N N . LEU A 1 188 ? 25.130 1.692 -17.599 1.00 91.06 188 LEU A N 1
ATOM 1394 C CA . LEU A 1 188 ? 25.530 3.005 -18.113 1.00 91.06 188 LEU A CA 1
ATOM 1395 C C . LEU A 1 188 ? 27.031 3.277 -17.926 1.00 91.06 188 LEU A C 1
ATOM 1397 O O . LEU A 1 188 ? 27.661 3.856 -18.813 1.00 91.06 188 LEU A O 1
ATOM 1401 N N . LEU A 1 189 ? 27.630 2.840 -16.813 1.00 89.75 189 LEU A N 1
ATOM 1402 C CA . LEU A 1 189 ? 29.074 2.951 -16.582 1.00 89.75 189 LEU A CA 1
ATOM 1403 C C . LEU A 1 189 ? 29.885 2.087 -17.554 1.00 89.75 189 LEU A C 1
ATOM 1405 O O . LEU A 1 189 ? 30.926 2.536 -18.040 1.00 89.75 189 LEU A O 1
ATOM 1409 N N . ALA A 1 190 ? 29.417 0.875 -17.864 1.00 87.88 190 ALA A N 1
ATOM 1410 C CA . ALA A 1 190 ? 30.047 0.022 -18.868 1.00 87.88 190 ALA A CA 1
ATOM 1411 C C . ALA A 1 190 ? 30.024 0.690 -20.251 1.00 87.88 190 ALA A C 1
ATOM 1413 O O . ALA A 1 190 ? 31.086 0.855 -20.856 1.00 87.88 190 ALA A O 1
ATOM 1414 N N . ILE A 1 191 ? 28.848 1.166 -20.681 1.00 91.06 191 ILE A N 1
ATOM 1415 C CA . ILE A 1 191 ? 28.652 1.843 -21.972 1.00 91.06 191 ILE A CA 1
ATOM 1416 C C . ILE A 1 191 ? 29.540 3.084 -22.072 1.00 91.06 191 ILE A C 1
ATOM 1418 O O . ILE A 1 191 ? 30.256 3.258 -23.058 1.00 91.06 191 ILE A O 1
ATOM 1422 N N . LYS A 1 192 ? 29.565 3.923 -21.028 1.00 87.75 192 LYS A N 1
ATOM 1423 C CA . LYS A 1 192 ? 30.426 5.114 -20.973 1.00 87.75 192 LYS A CA 1
ATOM 1424 C C . LYS A 1 192 ? 31.913 4.766 -21.115 1.00 87.75 192 LYS A C 1
ATOM 1426 O O . LYS A 1 192 ? 32.667 5.545 -21.687 1.00 87.75 192 LYS A O 1
ATOM 1431 N N . GLY A 1 193 ? 32.334 3.615 -20.594 1.00 87.94 193 GLY A N 1
ATOM 1432 C CA . GLY A 1 193 ? 33.700 3.106 -20.713 1.00 87.94 193 GLY A CA 1
ATOM 1433 C C . GLY A 1 193 ? 34.004 2.370 -22.022 1.00 87.94 193 GLY A C 1
ATOM 1434 O O . GLY A 1 193 ? 35.057 1.745 -22.105 1.00 87.94 193 GLY A O 1
ATOM 1435 N N . GLY A 1 194 ? 33.097 2.381 -23.008 1.00 88.38 194 GLY A N 1
ATOM 1436 C CA . GLY A 1 194 ? 33.268 1.682 -24.288 1.00 88.38 194 GLY A CA 1
ATOM 1437 C C . GLY A 1 194 ? 33.081 0.163 -24.209 1.00 88.38 194 GLY A C 1
ATOM 1438 O O . GLY A 1 194 ? 33.495 -0.556 -25.115 1.00 88.38 194 GLY A O 1
ATOM 1439 N N . ARG A 1 195 ? 32.483 -0.342 -23.124 1.00 85.44 195 ARG A N 1
ATOM 1440 C CA . ARG A 1 195 ? 32.215 -1.770 -22.909 1.00 85.44 195 ARG A CA 1
ATOM 1441 C C . ARG A 1 195 ? 30.723 -2.062 -23.020 1.00 85.44 195 ARG A C 1
ATOM 1443 O O . ARG A 1 195 ? 29.880 -1.208 -22.763 1.00 85.44 195 ARG A O 1
ATOM 1450 N N . ILE A 1 196 ? 30.400 -3.307 -23.344 1.00 83.00 196 ILE A N 1
ATOM 1451 C CA . ILE A 1 196 ? 29.030 -3.821 -23.261 1.00 83.00 196 ILE A CA 1
ATOM 1452 C C . ILE A 1 196 ? 28.730 -4.144 -21.782 1.00 83.00 196 ILE A C 1
ATOM 1454 O O . ILE A 1 196 ? 29.638 -4.606 -21.078 1.00 83.00 196 ILE A O 1
ATOM 1458 N N . PRO A 1 197 ? 27.506 -3.889 -21.276 1.00 81.44 197 PRO A N 1
ATOM 1459 C CA . PRO A 1 197 ? 27.090 -4.353 -19.952 1.00 81.44 197 PRO A CA 1
ATOM 1460 C C . PRO A 1 197 ? 27.335 -5.860 -19.768 1.00 81.44 197 PRO A C 1
ATOM 1462 O O . PRO A 1 197 ? 27.216 -6.633 -20.717 1.00 81.44 197 PRO A O 1
ATOM 1465 N N . SER A 1 198 ? 27.696 -6.281 -18.552 1.00 71.44 198 SER A N 1
ATOM 1466 C CA . SER A 1 198 ? 28.023 -7.687 -18.279 1.00 71.44 198 SER A CA 1
ATOM 1467 C C . SER A 1 198 ? 26.820 -8.610 -18.562 1.00 71.44 198 SER A C 1
ATOM 1469 O O . SER A 1 198 ? 25.731 -8.323 -18.055 1.00 71.44 198 SER A O 1
ATOM 1471 N N . PRO A 1 199 ? 26.994 -9.736 -19.288 1.00 61.00 199 PRO A N 1
ATOM 1472 C CA . PRO A 1 199 ? 25.908 -10.675 -19.593 1.00 61.00 199 PRO A CA 1
ATOM 1473 C C . PRO A 1 199 ? 25.244 -11.277 -18.352 1.00 61.00 199 PRO A C 1
ATOM 1475 O O . PRO A 1 199 ? 24.064 -11.597 -18.386 1.00 61.00 199 PRO A O 1
ATOM 1478 N N . GLY A 1 200 ? 25.973 -11.388 -17.234 1.00 65.75 200 GLY A N 1
ATOM 1479 C CA . GLY A 1 200 ? 25.452 -11.981 -15.995 1.00 65.75 200 GLY A CA 1
ATOM 1480 C C . GLY A 1 200 ? 24.301 -11.206 -15.343 1.00 65.75 200 GLY A C 1
ATOM 1481 O O . GLY A 1 200 ? 23.746 -11.669 -14.355 1.00 65.75 200 GLY A O 1
ATOM 1482 N N . SER A 1 201 ? 23.955 -10.028 -15.866 1.00 65.44 201 SER A N 1
ATOM 1483 C CA . SER A 1 201 ? 22.894 -9.163 -15.339 1.00 65.44 201 SER A CA 1
ATOM 1484 C C . SER A 1 201 ? 21.802 -8.847 -16.363 1.00 65.44 201 SER A C 1
ATOM 1486 O O . SER A 1 201 ? 20.907 -8.063 -16.056 1.00 65.44 201 SER A O 1
ATOM 1488 N N . MET A 1 202 ? 21.879 -9.404 -17.576 1.00 78.38 202 MET A N 1
ATOM 1489 C CA . MET A 1 202 ? 20.955 -9.088 -18.661 1.00 78.38 202 MET A CA 1
ATOM 1490 C C . MET A 1 202 ? 20.270 -10.363 -19.159 1.00 78.38 202 MET A C 1
ATOM 1492 O O . MET A 1 202 ? 20.971 -11.285 -19.575 1.00 78.38 202 MET A O 1
ATOM 1496 N N . PRO A 1 203 ? 18.927 -10.416 -19.164 1.00 85.75 203 PRO A N 1
ATOM 1497 C CA . PRO A 1 203 ? 18.216 -11.486 -19.846 1.00 85.75 203 PRO A CA 1
ATOM 1498 C C . PRO A 1 203 ? 18.589 -11.507 -21.333 1.00 85.75 203 PRO A C 1
ATOM 1500 O O . PRO A 1 203 ? 18.798 -10.463 -21.958 1.00 85.75 203 PRO A O 1
ATOM 1503 N N . SER A 1 204 ? 18.662 -12.696 -21.913 1.00 88.62 204 SER A N 1
ATOM 1504 C CA . SER A 1 204 ? 18.766 -12.895 -23.353 1.00 88.62 204 SER A CA 1
ATOM 1505 C C . SER A 1 204 ? 17.586 -12.251 -24.089 1.00 88.62 204 SER A C 1
ATOM 1507 O O . SER A 1 204 ? 16.520 -11.999 -23.527 1.00 88.62 204 SER A O 1
ATOM 1509 N N . PHE A 1 205 ? 17.749 -12.008 -25.391 1.00 88.81 205 PHE A N 1
ATOM 1510 C CA . PHE A 1 205 ? 16.667 -11.445 -26.200 1.00 88.81 205 PHE A CA 1
ATOM 1511 C C . PHE A 1 205 ? 15.415 -12.341 -26.231 1.00 88.81 205 PHE A C 1
ATOM 1513 O O . PHE A 1 205 ? 14.298 -11.832 -26.287 1.00 88.81 205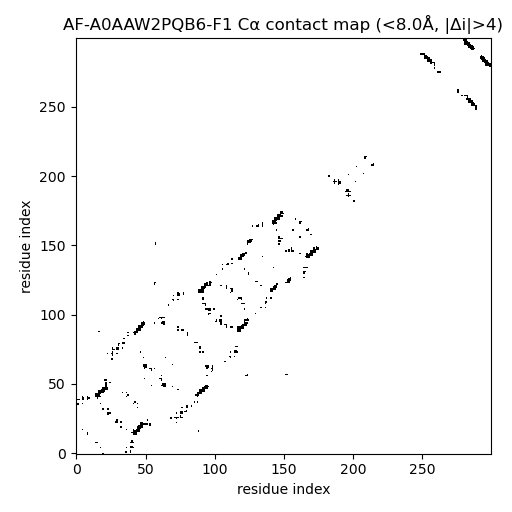 PHE A O 1
ATOM 1520 N N . GLU A 1 206 ? 15.589 -13.664 -26.156 1.00 89.94 206 GLU A N 1
ATOM 1521 C CA . GLU A 1 206 ? 14.472 -14.608 -26.058 1.00 89.94 206 GLU A CA 1
ATOM 1522 C C . GLU A 1 206 ? 13.730 -14.473 -24.723 1.00 89.94 206 GLU A C 1
ATOM 1524 O O . GLU A 1 206 ? 12.508 -14.336 -24.734 1.00 89.94 206 GLU A O 1
ATOM 1529 N N . GLU A 1 207 ? 14.448 -14.392 -23.599 1.00 90.50 207 GLU A N 1
ATOM 1530 C CA . GLU A 1 207 ? 13.838 -14.148 -22.283 1.00 90.50 207 GLU A CA 1
ATOM 1531 C C . GLU A 1 207 ? 13.101 -12.801 -22.246 1.00 90.50 207 GLU A C 1
ATOM 1533 O O . GLU A 1 207 ? 12.003 -12.712 -21.706 1.00 90.50 207 GLU A O 1
ATOM 1538 N N . ILE A 1 208 ? 13.645 -11.750 -22.874 1.00 90.56 208 ILE A N 1
ATOM 1539 C CA . ILE A 1 208 ? 12.960 -10.448 -22.975 1.00 90.56 208 ILE A CA 1
ATOM 1540 C C . ILE A 1 208 ? 11.630 -10.582 -23.724 1.00 90.56 208 ILE A C 1
ATOM 1542 O O . ILE A 1 208 ? 10.615 -10.054 -23.272 1.00 90.56 208 ILE A O 1
ATOM 1546 N N . LYS A 1 209 ? 11.611 -11.275 -24.868 1.00 90.44 209 LYS A N 1
ATOM 1547 C CA . LYS A 1 209 ? 10.374 -11.500 -25.631 1.00 90.44 209 LYS A CA 1
ATOM 1548 C C . LYS A 1 209 ? 9.347 -12.282 -24.820 1.00 90.44 209 LYS A C 1
ATOM 1550 O O . LYS A 1 209 ? 8.167 -11.941 -24.861 1.00 90.44 209 LYS A O 1
ATOM 1555 N N . GLU A 1 210 ? 9.790 -13.304 -24.096 1.00 90.25 210 GLU A N 1
ATOM 1556 C CA . GLU A 1 210 ? 8.927 -14.091 -23.220 1.00 90.25 210 GLU A CA 1
ATOM 1557 C C . GLU A 1 210 ? 8.320 -13.221 -22.111 1.00 90.25 210 GLU A C 1
ATOM 1559 O O . GLU A 1 210 ? 7.099 -13.167 -21.986 1.00 90.25 210 GLU A O 1
ATOM 1564 N N . ILE A 1 211 ? 9.148 -12.454 -21.392 1.00 90.25 211 ILE A N 1
ATOM 1565 C CA . ILE A 1 211 ? 8.717 -11.543 -20.318 1.00 90.25 211 ILE A CA 1
ATOM 1566 C C . ILE A 1 211 ? 7.718 -10.495 -20.830 1.00 90.25 211 ILE A C 1
ATOM 1568 O O . ILE A 1 211 ? 6.754 -10.171 -20.142 1.00 90.25 211 ILE A O 1
ATOM 1572 N N . LEU A 1 212 ? 7.933 -9.960 -22.035 1.00 90.81 212 LEU A N 1
ATOM 1573 C CA . LEU A 1 212 ? 7.051 -8.963 -22.649 1.00 90.81 212 LEU A CA 1
ATOM 1574 C C . LEU A 1 212 ? 5.795 -9.568 -23.303 1.00 90.81 212 LEU A C 1
ATOM 1576 O O . LEU A 1 212 ? 4.987 -8.823 -23.854 1.00 90.81 212 LEU A O 1
ATOM 1580 N N . GLY A 1 213 ? 5.629 -10.894 -23.281 1.00 88.31 213 GLY A N 1
ATOM 1581 C CA . GLY A 1 213 ? 4.459 -11.571 -23.843 1.00 88.31 213 GLY A CA 1
ATOM 1582 C C . GLY A 1 213 ? 4.438 -11.660 -25.374 1.00 88.31 213 GLY A C 1
ATOM 1583 O O . GLY A 1 213 ? 3.391 -11.945 -25.953 1.00 88.31 213 GLY A O 1
ATOM 1584 N N . PHE A 1 214 ? 5.574 -11.467 -26.059 1.00 86.81 214 PHE A N 1
ATOM 1585 C CA . PHE A 1 214 ? 5.643 -11.579 -27.528 1.00 86.81 214 PHE A CA 1
ATOM 1586 C C . PHE A 1 214 ? 5.219 -12.962 -28.022 1.00 86.81 214 PHE A C 1
ATOM 1588 O O . PHE A 1 214 ? 4.604 -13.078 -29.079 1.00 86.81 214 PHE A O 1
ATOM 1595 N N . ASN A 1 215 ? 5.544 -14.007 -27.263 1.00 83.19 215 ASN A N 1
ATOM 1596 C CA . ASN A 1 215 ? 5.210 -15.378 -27.637 1.00 83.19 215 ASN A CA 1
ATOM 1597 C C . ASN A 1 215 ? 3.686 -15.586 -27.677 1.00 83.19 215 ASN A C 1
ATOM 1599 O O . ASN A 1 215 ? 3.186 -16.144 -28.648 1.00 83.19 215 ASN A O 1
ATOM 1603 N N . VAL A 1 216 ? 2.953 -15.035 -26.700 1.00 83.62 216 VAL A N 1
ATOM 1604 C CA . VAL A 1 216 ? 1.478 -15.063 -26.655 1.00 83.62 216 VAL A CA 1
ATOM 1605 C C . VAL A 1 216 ? 0.887 -14.295 -27.838 1.00 83.62 216 VAL A C 1
ATOM 1607 O O . VAL A 1 216 ? 0.006 -14.790 -28.534 1.00 83.62 216 VAL A O 1
ATOM 1610 N N . TYR A 1 217 ? 1.432 -13.115 -28.141 1.00 83.00 217 TYR A N 1
ATOM 1611 C CA . TYR A 1 217 ? 0.995 -12.327 -29.295 1.00 83.00 217 TYR A CA 1
ATOM 1612 C C . TYR A 1 217 ? 1.158 -13.079 -30.631 1.00 83.00 217 TYR A C 1
ATOM 1614 O O . TYR A 1 217 ? 0.296 -12.996 -31.507 1.00 83.00 217 TYR A O 1
ATOM 1622 N N . TYR A 1 218 ? 2.238 -13.850 -30.803 1.00 81.31 218 TYR A N 1
ATOM 1623 C CA . TYR A 1 218 ? 2.425 -14.668 -32.006 1.00 81.31 218 TYR A CA 1
ATOM 1624 C C . TYR A 1 218 ? 1.422 -15.823 -32.121 1.00 81.31 218 TYR A C 1
ATOM 1626 O O . TYR A 1 218 ? 1.069 -16.195 -33.239 1.00 81.31 218 TYR A O 1
ATOM 1634 N N . GLU A 1 219 ? 0.941 -16.374 -31.008 1.00 76.56 219 GLU A N 1
ATOM 1635 C CA . GLU A 1 219 ? -0.134 -17.374 -31.020 1.00 76.56 219 GLU A CA 1
ATOM 1636 C C . GLU A 1 219 ? -1.466 -16.751 -31.464 1.00 76.56 219 GLU A C 1
ATOM 1638 O O . GLU A 1 219 ? -2.211 -17.353 -32.236 1.00 76.56 219 GLU A O 1
ATOM 1643 N N . GLU A 1 220 ? -1.735 -15.500 -31.088 1.00 78.38 220 GLU A N 1
ATOM 1644 C CA . GLU A 1 220 ? -2.922 -14.762 -31.538 1.00 78.38 220 GLU A CA 1
ATOM 1645 C C . GLU A 1 220 ? -2.855 -14.338 -33.016 1.00 78.38 220 GLU A C 1
ATOM 1647 O O . GLU A 1 220 ? -3.892 -14.128 -33.652 1.00 78.38 220 GLU A O 1
ATOM 1652 N N . MET A 1 221 ? -1.665 -14.293 -33.630 1.00 70.88 221 MET A N 1
ATOM 1653 C CA . MET A 1 221 ? -1.536 -14.073 -35.080 1.00 70.88 221 MET A CA 1
ATOM 1654 C C . MET A 1 221 ? -2.171 -15.186 -35.932 1.00 70.88 221 MET A C 1
ATOM 1656 O O . MET A 1 221 ? -2.324 -15.007 -37.144 1.00 70.88 221 MET A O 1
ATOM 1660 N N . LEU A 1 222 ? -2.595 -16.304 -35.331 1.00 64.75 222 LEU A N 1
ATOM 1661 C CA . LEU A 1 222 ? -3.442 -17.306 -35.986 1.00 64.75 222 LEU A CA 1
ATOM 1662 C C . LEU A 1 222 ? -4.791 -16.731 -36.453 1.00 64.75 222 LEU A C 1
ATOM 1664 O O . LEU A 1 222 ? -5.384 -17.263 -37.388 1.00 64.75 222 LEU A O 1
ATOM 1668 N N . TYR A 1 223 ? -5.247 -15.626 -35.856 1.00 67.50 223 TYR A N 1
ATOM 1669 C CA . TYR A 1 223 ? -6.428 -14.880 -36.299 1.00 67.50 223 TYR A CA 1
ATOM 1670 C C . TYR A 1 223 ? -6.119 -13.848 -37.395 1.00 67.50 223 TYR A C 1
ATOM 1672 O O . TYR A 1 223 ? -7.022 -13.146 -37.855 1.00 67.50 223 TYR A O 1
ATOM 1680 N N . SER A 1 224 ? -4.859 -13.728 -37.833 1.00 68.88 224 SER A N 1
ATOM 1681 C CA . SER A 1 224 ? -4.505 -12.820 -38.922 1.00 68.88 224 SER A CA 1
ATOM 1682 C C . SER A 1 224 ? -4.968 -13.383 -40.270 1.00 68.88 224 SER A C 1
ATOM 1684 O O . SER A 1 224 ? -4.786 -14.557 -40.585 1.00 68.88 224 SER A O 1
ATOM 1686 N N . THR A 1 225 ? -5.565 -12.527 -41.097 1.00 63.00 225 THR A N 1
ATOM 1687 C CA . THR A 1 225 ? -6.046 -12.879 -42.444 1.00 63.00 225 THR A CA 1
ATOM 1688 C C . THR A 1 225 ? -4.938 -12.859 -43.503 1.00 63.00 225 THR A C 1
ATOM 1690 O O . THR A 1 225 ? -5.195 -13.126 -44.676 1.00 63.00 225 THR A O 1
ATOM 1693 N N . GLN A 1 226 ? -3.702 -12.536 -43.111 1.00 58.97 226 GLN A N 1
ATOM 1694 C CA . GLN A 1 226 ? -2.535 -12.495 -43.988 1.00 58.97 226 GLN A CA 1
ATOM 1695 C C . GLN A 1 226 ? -1.776 -13.829 -43.885 1.00 58.97 226 GLN A C 1
ATOM 1697 O O . GLN A 1 226 ? -1.478 -14.272 -42.776 1.00 58.97 226 GLN A O 1
ATOM 1702 N N . PRO A 1 227 ? -1.444 -14.499 -45.005 1.00 51.78 227 PRO A N 1
ATOM 1703 C CA . PRO A 1 227 ? -0.747 -15.779 -44.958 1.00 51.78 227 PRO A CA 1
ATOM 1704 C C . PRO A 1 227 ? 0.616 -15.631 -44.265 1.00 51.78 227 PRO A C 1
ATOM 1706 O O . PRO A 1 227 ? 1.450 -14.823 -44.673 1.00 51.78 227 PRO A O 1
ATOM 1709 N N . ILE A 1 228 ? 0.847 -16.436 -43.222 1.00 53.22 228 ILE A N 1
ATOM 1710 C CA . ILE A 1 228 ? 2.075 -16.443 -42.415 1.00 53.22 228 ILE A CA 1
ATOM 1711 C C . ILE A 1 228 ? 3.248 -16.944 -43.280 1.00 53.22 228 ILE A C 1
ATOM 1713 O O . ILE A 1 228 ? 3.602 -18.122 -43.274 1.00 53.22 228 ILE A O 1
ATOM 1717 N N . SER A 1 229 ? 3.890 -16.049 -44.034 1.00 50.69 229 SER A N 1
ATOM 1718 C CA . SER A 1 229 ? 5.131 -16.337 -44.771 1.00 50.69 229 SER A CA 1
ATOM 1719 C C . SER A 1 229 ? 6.393 -16.200 -43.902 1.00 50.69 229 SER A C 1
ATOM 1721 O O . SER A 1 229 ? 7.511 -16.342 -44.396 1.00 50.69 229 SER A O 1
ATOM 1723 N N . PHE A 1 230 ? 6.242 -15.944 -42.598 1.00 48.59 230 PHE A N 1
ATOM 1724 C CA . PHE A 1 230 ? 7.341 -15.594 -41.688 1.00 48.59 230 PHE A CA 1
ATOM 1725 C C . PHE A 1 230 ? 8.244 -16.765 -41.264 1.00 48.59 230 PHE A C 1
ATOM 1727 O O . PHE A 1 230 ? 9.319 -16.543 -40.714 1.00 48.59 230 PHE A O 1
ATOM 1734 N N . ARG A 1 231 ? 7.873 -18.021 -41.553 1.00 42.78 231 ARG A N 1
ATOM 1735 C CA . ARG A 1 231 ? 8.666 -19.194 -41.132 1.00 42.78 231 ARG A CA 1
ATOM 1736 C C . ARG A 1 231 ? 9.964 -19.420 -41.922 1.00 42.78 231 ARG A C 1
ATOM 1738 O O . ARG A 1 231 ? 10.779 -20.223 -41.488 1.00 42.78 231 ARG A O 1
ATOM 1745 N N . LYS A 1 232 ? 10.181 -18.747 -43.062 1.00 38.88 232 LYS A N 1
ATOM 1746 C CA . LYS A 1 232 ? 11.353 -18.984 -43.938 1.00 38.88 232 LYS A CA 1
ATOM 1747 C C . LYS A 1 232 ? 12.399 -17.862 -43.971 1.00 38.88 232 LYS A C 1
ATOM 1749 O O . LYS A 1 232 ? 13.464 -18.069 -44.543 1.00 38.88 232 LYS A O 1
ATOM 1754 N N . SER A 1 233 ? 12.145 -16.693 -43.382 1.00 40.59 233 SER A N 1
ATOM 1755 C CA . SER A 1 233 ? 13.057 -15.540 -43.501 1.00 40.59 233 SER A CA 1
ATOM 1756 C C . SER A 1 233 ? 14.187 -15.507 -42.466 1.00 40.59 233 SER A C 1
ATOM 1758 O O . SER A 1 233 ? 15.167 -14.801 -42.685 1.00 40.59 233 SER A O 1
ATOM 1760 N N . ILE A 1 234 ? 14.113 -16.296 -41.388 1.00 43.03 234 ILE A N 1
ATOM 1761 C CA . ILE A 1 234 ? 15.121 -16.280 -40.308 1.00 43.03 234 ILE A CA 1
ATOM 1762 C C . ILE A 1 234 ? 16.418 -17.027 -40.698 1.00 43.03 234 ILE A C 1
ATOM 1764 O O . ILE A 1 234 ? 17.459 -16.795 -40.097 1.00 43.03 234 ILE A O 1
ATOM 1768 N N . GLN A 1 235 ? 16.408 -17.866 -41.743 1.00 38.28 235 GLN A N 1
ATOM 1769 C CA . GLN A 1 235 ? 17.600 -18.622 -42.171 1.00 38.28 235 GLN A CA 1
ATOM 1770 C C . GLN A 1 235 ? 18.424 -17.981 -43.302 1.00 38.28 235 GLN A C 1
ATOM 1772 O O . GLN A 1 235 ? 19.548 -18.413 -43.526 1.00 38.28 235 GLN A O 1
ATOM 1777 N N . ASN A 1 236 ? 17.921 -16.951 -43.995 1.00 37.16 236 ASN A N 1
ATOM 1778 C CA . ASN A 1 236 ? 18.552 -16.457 -45.233 1.00 37.16 236 ASN A CA 1
ATOM 1779 C C . ASN A 1 236 ? 19.159 -15.043 -45.153 1.00 37.16 236 ASN A C 1
ATOM 1781 O O . ASN A 1 236 ? 19.691 -14.563 -46.156 1.00 37.16 236 ASN A O 1
ATOM 1785 N N . SER A 1 237 ? 19.111 -14.358 -44.006 1.00 38.69 237 SER A N 1
ATOM 1786 C CA . SER A 1 237 ? 19.679 -13.004 -43.882 1.00 38.69 237 SER A CA 1
ATOM 1787 C C . SER A 1 237 ? 21.202 -12.980 -43.713 1.00 38.69 237 SER A C 1
ATOM 1789 O O . SER A 1 237 ? 21.816 -11.948 -43.946 1.00 38.69 237 SER A O 1
ATOM 1791 N N . THR A 1 238 ? 21.849 -14.102 -43.394 1.00 43.84 238 THR A N 1
ATOM 1792 C CA . THR A 1 238 ? 23.297 -14.134 -43.123 1.00 43.84 238 THR A CA 1
ATOM 1793 C C . THR A 1 238 ? 24.177 -14.130 -44.374 1.00 43.84 238 THR A C 1
ATOM 1795 O O . THR A 1 238 ? 25.368 -13.859 -44.264 1.00 43.84 238 THR A O 1
ATOM 1798 N N . GLN A 1 239 ? 23.633 -14.420 -45.563 1.00 42.09 239 GLN A N 1
ATOM 1799 C CA . GLN A 1 239 ? 24.458 -14.683 -46.753 1.00 42.09 239 GLN A CA 1
ATOM 1800 C C . GLN A 1 239 ? 24.457 -13.545 -47.787 1.00 42.09 239 GLN A C 1
ATOM 1802 O O . GLN A 1 239 ? 25.439 -13.384 -48.506 1.00 42.09 239 GLN A O 1
ATOM 1807 N N . LYS A 1 240 ? 23.416 -12.700 -47.825 1.00 38.81 240 LYS A N 1
ATOM 1808 C CA . LYS A 1 240 ? 23.334 -11.566 -48.770 1.00 38.81 240 LYS A CA 1
ATOM 1809 C C . LYS A 1 240 ? 24.160 -10.340 -48.361 1.00 38.81 240 LYS A C 1
ATOM 1811 O O . LYS A 1 240 ? 24.554 -9.570 -49.232 1.00 38.81 240 LYS A O 1
ATOM 1816 N N . ASP A 1 241 ? 24.467 -10.184 -47.075 1.00 42.81 241 ASP A N 1
ATOM 1817 C CA . ASP A 1 241 ? 25.206 -9.017 -46.567 1.00 42.81 241 ASP A CA 1
ATOM 1818 C C . ASP A 1 241 ? 26.734 -9.133 -46.730 1.00 42.81 241 ASP A C 1
ATOM 1820 O O . ASP A 1 241 ? 27.453 -8.137 -46.618 1.00 42.81 241 ASP A O 1
ATOM 1824 N N . LEU A 1 242 ? 27.249 -10.329 -47.043 1.00 42.44 242 LEU A N 1
ATOM 1825 C CA . LEU A 1 242 ? 28.684 -10.579 -47.227 1.00 42.44 242 LEU A CA 1
ATOM 1826 C C . LEU A 1 242 ? 29.189 -10.237 -48.641 1.00 42.44 242 LEU A C 1
ATOM 1828 O O . LEU A 1 242 ? 30.356 -9.883 -48.794 1.00 42.44 242 LEU A O 1
ATOM 1832 N N . GLU A 1 243 ? 28.331 -10.262 -49.667 1.00 41.16 243 GLU A N 1
ATOM 1833 C CA . GLU A 1 243 ? 28.748 -10.038 -51.065 1.00 41.16 243 GLU A CA 1
ATOM 1834 C C . GLU A 1 243 ? 28.819 -8.553 -51.480 1.00 41.16 243 GLU A C 1
ATOM 1836 O O . GLU A 1 243 ? 29.432 -8.226 -52.495 1.00 41.16 243 GLU A O 1
ATOM 1841 N N . MET A 1 244 ? 28.276 -7.618 -50.687 1.00 42.97 244 MET A N 1
ATOM 1842 C CA . MET A 1 244 ? 28.286 -6.175 -51.005 1.00 42.97 244 MET A CA 1
ATOM 1843 C C . MET A 1 244 ? 29.461 -5.374 -50.407 1.00 42.97 244 MET A C 1
ATOM 1845 O O . MET A 1 244 ? 29.514 -4.157 -50.576 1.00 42.97 244 MET A O 1
ATOM 1849 N N . ARG A 1 245 ? 30.432 -6.013 -49.737 1.00 43.66 245 ARG A N 1
ATOM 1850 C CA . ARG A 1 245 ? 31.518 -5.320 -49.003 1.00 43.66 245 ARG A CA 1
ATOM 1851 C C . ARG A 1 245 ? 32.816 -5.038 -49.779 1.00 43.66 245 ARG A C 1
ATOM 1853 O O . ARG A 1 245 ? 33.776 -4.581 -49.174 1.00 43.66 245 ARG A O 1
ATOM 1860 N N . ASN A 1 246 ? 32.861 -5.236 -51.098 1.00 45.53 246 ASN A N 1
ATOM 1861 C CA . ASN A 1 246 ? 34.077 -5.012 -51.901 1.00 45.53 246 ASN A CA 1
ATOM 1862 C C . ASN A 1 246 ? 33.928 -3.915 -52.970 1.00 45.53 246 ASN A C 1
ATOM 1864 O O . ASN A 1 246 ? 34.067 -4.170 -54.167 1.00 45.53 246 ASN A O 1
ATOM 1868 N N . ARG A 1 247 ? 33.697 -2.664 -52.549 1.00 44.69 247 ARG A N 1
ATOM 1869 C CA . ARG A 1 247 ? 33.995 -1.474 -53.370 1.00 44.69 247 ARG A CA 1
ATOM 1870 C C . ARG A 1 247 ? 34.590 -0.368 -52.504 1.00 44.69 247 ARG A C 1
ATOM 1872 O O . ARG A 1 247 ? 33.961 0.085 -51.557 1.00 44.69 247 ARG A O 1
ATOM 1879 N N . SER A 1 248 ? 35.802 0.061 -52.849 1.00 52.03 248 SER A N 1
ATOM 1880 C CA . SER A 1 248 ? 36.521 1.138 -52.173 1.00 52.03 248 SER A CA 1
ATOM 1881 C C . SER A 1 248 ? 35.853 2.495 -52.421 1.00 52.03 248 SER A C 1
ATOM 1883 O O . SER A 1 248 ? 35.989 3.081 -53.495 1.00 52.03 248 SER A O 1
ATOM 1885 N N . ALA A 1 249 ? 35.170 3.008 -51.408 1.00 53.00 249 ALA A N 1
ATOM 1886 C CA . ALA A 1 249 ? 34.941 4.428 -51.173 1.00 53.00 249 ALA A CA 1
ATOM 1887 C C . ALA A 1 249 ? 34.883 4.587 -49.650 1.00 53.00 249 ALA A C 1
ATOM 1889 O O . ALA A 1 249 ? 34.233 3.772 -49.001 1.00 53.00 249 ALA A O 1
ATOM 1890 N N . GLN A 1 250 ? 35.602 5.556 -49.073 1.00 60.16 250 GLN A N 1
ATOM 1891 C CA . GLN A 1 250 ? 35.580 5.771 -47.622 1.00 60.16 250 GLN A CA 1
ATOM 1892 C C . GLN A 1 250 ? 34.131 5.953 -47.158 1.00 60.16 250 GLN A C 1
ATOM 1894 O O . GLN A 1 250 ? 33.390 6.784 -47.691 1.00 60.16 250 GLN A O 1
ATOM 1899 N N . ASP A 1 251 ? 33.721 5.113 -46.211 1.00 57.00 251 ASP A N 1
ATOM 1900 C CA . ASP A 1 251 ? 32.386 5.167 -45.638 1.00 57.00 251 ASP A CA 1
ATOM 1901 C C . ASP A 1 251 ? 32.178 6.503 -44.910 1.00 57.00 251 ASP A C 1
ATOM 1903 O O . ASP A 1 251 ? 33.135 7.062 -44.365 1.00 57.00 251 ASP A O 1
ATOM 1907 N N . PRO A 1 252 ? 30.949 7.050 -44.918 1.00 62.12 252 PRO A N 1
ATOM 1908 C CA . PRO A 1 252 ? 30.650 8.293 -44.218 1.00 62.12 252 PRO A CA 1
ATOM 1909 C C . PRO A 1 252 ? 31.063 8.187 -42.748 1.00 62.12 252 PRO A C 1
ATOM 1911 O O . PRO A 1 252 ? 30.720 7.224 -42.058 1.00 62.12 252 PRO A O 1
ATOM 1914 N N . VAL A 1 253 ? 31.790 9.195 -42.269 1.00 66.62 253 VAL A N 1
ATOM 1915 C CA . VAL A 1 253 ? 32.244 9.258 -40.879 1.00 66.62 253 VAL A CA 1
ATOM 1916 C C . VAL A 1 253 ? 31.161 9.953 -40.063 1.00 66.62 253 VAL A C 1
ATOM 1918 O O . VAL A 1 253 ? 30.765 11.084 -40.353 1.00 66.62 253 VAL A O 1
ATOM 1921 N N . VAL A 1 254 ? 30.657 9.253 -39.050 1.00 59.00 254 VAL A N 1
ATOM 1922 C CA . VAL A 1 254 ? 29.685 9.788 -38.096 1.00 59.00 254 VAL A CA 1
ATOM 1923 C C . VAL A 1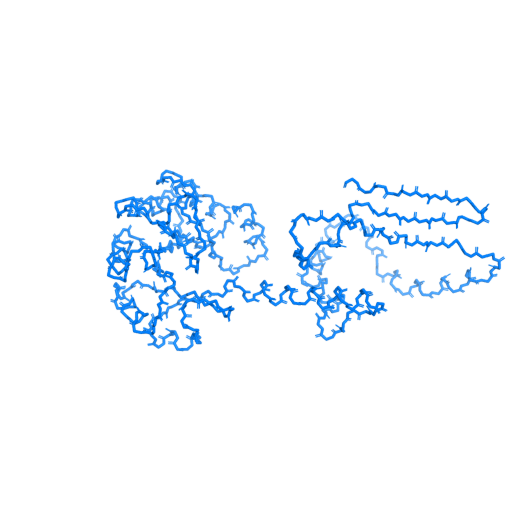 254 ? 30.402 10.020 -36.778 1.00 59.00 254 VAL A C 1
ATOM 1925 O O . VAL A 1 254 ? 30.829 9.073 -36.121 1.00 59.00 254 VAL A O 1
ATOM 1928 N N . GLU A 1 255 ? 30.504 11.280 -36.375 1.00 62.84 255 GLU A N 1
ATOM 1929 C CA . GLU A 1 255 ? 31.077 11.664 -35.094 1.00 62.84 255 GLU A CA 1
ATOM 1930 C C . GLU A 1 255 ? 29.992 12.220 -34.178 1.00 62.84 255 GLU A C 1
ATOM 1932 O O . GLU A 1 255 ? 29.313 13.204 -34.485 1.00 62.84 255 GLU A O 1
ATOM 1937 N N . VAL A 1 256 ? 29.835 11.602 -33.011 1.00 57.09 256 VAL A N 1
ATOM 1938 C CA . VAL A 1 256 ? 29.040 12.186 -31.933 1.00 57.09 256 VAL A CA 1
ATOM 1939 C C . VAL A 1 256 ? 29.900 13.257 -31.278 1.00 57.09 256 VAL A C 1
ATOM 1941 O O . VAL A 1 256 ? 30.882 12.952 -30.605 1.00 57.09 256 VAL A O 1
ATOM 1944 N N . VAL A 1 257 ? 29.541 14.521 -31.488 1.00 62.06 257 VAL A N 1
ATOM 1945 C CA . VAL A 1 257 ? 30.227 15.646 -30.859 1.00 62.06 257 VAL A CA 1
ATOM 1946 C C . VAL A 1 257 ? 29.723 15.702 -29.423 1.00 62.06 257 VAL A C 1
ATOM 1948 O O . VAL A 1 257 ? 28.597 16.135 -29.164 1.00 62.06 257 VAL A O 1
ATOM 1951 N N . THR A 1 258 ? 30.526 15.201 -28.484 1.00 54.25 258 THR A N 1
ATOM 1952 C CA . THR A 1 258 ? 30.204 15.244 -27.056 1.00 54.25 258 THR A CA 1
ATOM 1953 C C . THR A 1 258 ? 29.876 16.691 -26.685 1.00 54.25 258 THR A C 1
ATOM 1955 O O . THR A 1 258 ? 30.659 17.585 -27.014 1.00 54.25 258 THR A O 1
ATOM 1958 N N . PRO A 1 259 ? 28.724 16.972 -26.054 1.00 49.16 259 PRO A N 1
ATOM 1959 C CA . PRO A 1 259 ? 28.379 18.338 -25.706 1.00 49.16 259 PRO A CA 1
ATOM 1960 C C . PRO A 1 259 ? 29.462 18.915 -24.793 1.00 49.16 259 PRO A C 1
ATOM 1962 O O . PRO A 1 259 ? 29.851 18.281 -23.811 1.00 49.16 259 PRO A O 1
ATOM 1965 N N . GLU A 1 260 ? 29.940 20.118 -25.117 1.00 46.69 260 GLU A N 1
ATOM 1966 C CA . GLU A 1 260 ? 30.774 20.893 -24.204 1.00 46.69 260 GLU A CA 1
ATOM 1967 C C . GLU A 1 260 ? 30.050 20.998 -22.860 1.00 46.69 260 GLU A C 1
ATOM 1969 O O . GLU A 1 260 ? 28.896 21.435 -22.777 1.00 46.69 260 GLU A O 1
ATOM 1974 N N . ILE A 1 261 ? 30.721 20.551 -21.801 1.00 45.59 261 ILE A N 1
ATOM 1975 C CA . ILE A 1 261 ? 30.245 20.723 -20.435 1.00 45.59 261 ILE A CA 1
ATOM 1976 C C . ILE A 1 261 ? 30.326 22.224 -20.155 1.00 45.59 261 ILE A C 1
ATOM 1978 O O . ILE A 1 261 ? 31.393 22.739 -19.824 1.00 45.59 261 ILE A O 1
ATOM 1982 N N . TYR A 1 262 ? 29.211 22.941 -20.300 1.00 41.81 262 TYR A N 1
ATOM 1983 C CA . TYR A 1 262 ? 29.117 24.313 -19.812 1.00 41.81 262 TYR A CA 1
ATOM 1984 C C . TYR A 1 262 ? 29.219 24.277 -18.287 1.00 41.81 262 TYR A C 1
ATOM 1986 O O . TYR A 1 262 ? 28.253 23.992 -17.580 1.00 41.81 262 TYR A O 1
ATOM 1994 N N . GLY A 1 263 ? 30.423 24.536 -17.782 1.00 39.97 263 GLY A N 1
ATOM 1995 C CA . GLY A 1 263 ? 30.671 24.784 -16.373 1.00 39.97 263 GLY A CA 1
ATOM 1996 C C . GLY A 1 263 ? 30.044 26.109 -15.965 1.00 39.97 263 GLY A C 1
ATOM 1997 O O . GLY A 1 263 ? 30.732 27.121 -15.896 1.00 39.97 263 GLY A O 1
ATOM 1998 N N . ASN A 1 264 ? 28.743 26.116 -15.681 1.00 37.88 264 ASN A N 1
ATOM 1999 C CA . ASN A 1 264 ? 28.149 27.233 -14.964 1.00 37.88 264 ASN A CA 1
ATOM 2000 C C . ASN A 1 264 ? 28.517 27.097 -13.486 1.00 37.88 264 ASN A C 1
ATOM 2002 O O . ASN A 1 264 ? 28.008 26.235 -12.767 1.00 37.88 264 ASN A O 1
ATOM 2006 N N . TYR A 1 265 ? 29.436 27.960 -13.055 1.00 37.81 265 TYR A N 1
ATOM 2007 C CA . TYR A 1 265 ? 29.690 28.251 -11.654 1.00 37.81 265 TYR A CA 1
ATOM 2008 C C . TYR A 1 265 ? 28.364 28.599 -10.968 1.00 37.81 265 TYR A C 1
ATOM 2010 O O . TYR A 1 265 ? 27.725 29.598 -11.289 1.00 37.81 265 TYR A O 1
ATOM 2018 N N . SER A 1 266 ? 27.952 27.761 -10.020 1.00 38.25 266 SER A N 1
ATOM 2019 C CA . SER A 1 266 ? 27.038 28.183 -8.959 1.00 38.25 266 SER A CA 1
ATOM 2020 C C . SER A 1 266 ? 27.879 28.954 -7.943 1.00 38.25 266 SER A C 1
ATOM 2022 O O . SER A 1 266 ? 29.001 28.544 -7.650 1.00 38.25 266 SER A O 1
ATOM 2024 N N . THR A 1 267 ? 27.374 30.058 -7.401 1.00 43.53 267 THR A N 1
ATOM 2025 C CA . THR A 1 267 ? 28.051 30.905 -6.395 1.00 43.53 267 THR A CA 1
ATOM 2026 C C . THR A 1 267 ? 28.232 30.239 -5.019 1.00 43.53 267 THR A C 1
ATOM 2028 O O . THR A 1 267 ? 28.509 30.912 -4.035 1.00 43.53 267 THR A O 1
ATOM 2031 N N . ASP A 1 268 ? 28.112 28.917 -4.950 1.00 45.09 268 ASP A N 1
ATOM 2032 C CA . ASP A 1 268 ? 28.462 28.069 -3.819 1.00 45.09 268 ASP A CA 1
ATOM 2033 C C . ASP A 1 268 ? 29.170 26.838 -4.406 1.00 45.09 268 ASP A C 1
ATOM 2035 O O . ASP A 1 268 ? 28.593 26.101 -5.205 1.00 45.09 268 ASP A O 1
ATOM 2039 N N . GLY A 1 269 ? 30.457 26.670 -4.096 1.00 43.78 269 GLY A N 1
ATOM 2040 C CA . GLY A 1 269 ? 31.403 25.759 -4.752 1.00 43.78 269 GLY A CA 1
ATOM 2041 C C . GLY A 1 269 ? 31.155 24.257 -4.563 1.00 43.78 269 GLY A C 1
ATOM 2042 O O . GLY A 1 269 ? 32.102 23.475 -4.657 1.00 43.78 269 GLY A O 1
ATOM 2043 N N . SER A 1 270 ? 29.923 23.816 -4.315 1.00 44.22 270 SER A N 1
ATOM 2044 C CA . SER A 1 270 ? 29.577 22.400 -4.204 1.00 44.22 270 SER A CA 1
ATOM 2045 C C . SER A 1 270 ? 29.120 21.824 -5.556 1.00 44.22 270 SER A C 1
ATOM 2047 O O . SER A 1 270 ? 28.033 22.084 -6.068 1.00 44.22 270 SER A O 1
ATOM 2049 N N . ARG A 1 271 ? 29.973 20.994 -6.175 1.00 45.41 271 ARG A N 1
ATOM 2050 C CA . ARG A 1 271 ? 29.586 20.167 -7.331 1.00 45.41 271 ARG A CA 1
ATOM 2051 C C . ARG A 1 271 ? 28.659 19.047 -6.851 1.00 45.41 271 ARG A C 1
ATOM 2053 O O . ARG A 1 271 ? 29.120 18.089 -6.239 1.00 45.41 271 ARG A O 1
ATOM 2060 N N . GLY A 1 272 ? 27.364 19.142 -7.146 1.00 45.25 272 GLY A N 1
ATOM 2061 C CA . GLY A 1 272 ? 26.446 18.009 -6.997 1.00 45.25 272 GLY A CA 1
ATOM 2062 C C . GLY A 1 272 ? 26.807 16.862 -7.962 1.00 45.25 272 GLY A C 1
ATOM 2063 O O . GLY A 1 272 ? 27.332 17.127 -9.045 1.00 45.25 272 GLY A O 1
ATOM 2064 N N . PRO A 1 273 ? 26.493 15.592 -7.643 1.00 49.25 273 PRO A N 1
ATOM 2065 C CA . PRO A 1 273 ? 26.897 14.420 -8.438 1.00 49.25 273 PRO A CA 1
ATOM 2066 C C . PRO A 1 273 ? 26.301 14.357 -9.860 1.00 49.25 273 PRO A C 1
ATOM 2068 O O . PRO A 1 273 ? 26.655 13.476 -10.639 1.00 49.25 273 PRO A O 1
ATOM 2071 N N . TYR A 1 274 ? 25.424 15.300 -10.219 1.00 46.41 274 TYR A N 1
ATOM 2072 C CA . TYR A 1 274 ? 24.699 15.343 -11.491 1.00 46.41 274 TYR A CA 1
ATOM 2073 C C . TYR A 1 274 ? 24.963 16.610 -12.327 1.00 46.41 274 TYR A C 1
ATOM 2075 O O . TYR A 1 274 ? 24.348 16.777 -13.379 1.00 46.41 274 TYR A O 1
ATOM 2083 N N . SER A 1 275 ? 25.874 17.500 -11.910 1.00 49.66 275 SER A N 1
ATOM 2084 C CA . SER A 1 275 ? 26.048 18.844 -12.497 1.00 49.66 275 SER A CA 1
ATOM 2085 C C . SER A 1 275 ? 26.661 18.901 -13.910 1.00 49.66 275 SER A C 1
ATOM 2087 O O . SER A 1 275 ? 26.974 19.986 -14.390 1.00 49.66 275 SER A O 1
ATOM 2089 N N . GLY A 1 276 ? 26.813 17.770 -14.608 1.00 49.81 276 GLY A N 1
ATOM 2090 C CA . GLY A 1 276 ? 27.407 17.725 -15.951 1.00 49.81 276 GLY A CA 1
ATOM 2091 C C . GLY A 1 276 ? 26.792 16.716 -16.922 1.00 49.81 276 GLY A C 1
ATOM 2092 O O . GLY A 1 276 ? 27.421 16.413 -17.928 1.00 49.81 276 GLY A O 1
ATOM 2093 N N . ILE A 1 277 ? 25.617 16.143 -16.628 1.00 47.53 277 ILE A N 1
ATOM 2094 C CA . ILE A 1 277 ? 25.173 14.922 -17.331 1.00 47.53 277 ILE A CA 1
ATOM 2095 C C . ILE A 1 277 ? 24.216 15.184 -18.508 1.00 47.53 277 ILE A C 1
ATOM 2097 O O . ILE A 1 277 ? 24.112 14.338 -19.389 1.00 47.53 277 ILE A O 1
ATOM 2101 N N . TRP A 1 278 ? 23.568 16.348 -18.622 1.00 46.31 278 TRP A N 1
ATOM 2102 C CA . TRP A 1 278 ? 22.464 16.480 -19.585 1.00 46.31 278 TRP A CA 1
ATOM 2103 C C . TRP A 1 278 ? 22.531 17.755 -20.427 1.00 46.31 278 TRP A C 1
ATOM 2105 O O . TRP A 1 278 ? 21.933 18.779 -20.105 1.00 46.31 278 TRP A O 1
ATOM 2115 N N . SER A 1 279 ? 23.200 17.665 -21.575 1.00 54.22 279 SER A N 1
ATOM 2116 C CA . SER A 1 279 ? 22.812 18.476 -22.731 1.00 54.22 279 SER A CA 1
ATOM 2117 C C . SER A 1 279 ? 21.491 17.930 -23.275 1.00 54.22 279 SER A C 1
ATOM 2119 O O . SER A 1 279 ? 21.420 16.758 -23.632 1.00 54.22 279 SER A O 1
ATOM 2121 N N . ARG A 1 280 ? 20.454 18.769 -23.404 1.00 52.59 280 ARG A N 1
ATOM 2122 C CA . ARG A 1 280 ? 19.219 18.408 -24.139 1.00 52.59 280 ARG A CA 1
ATOM 2123 C C . ARG A 1 280 ? 19.416 18.362 -25.662 1.00 52.59 280 ARG A C 1
ATOM 2125 O O . ARG A 1 280 ? 18.474 18.109 -26.397 1.00 52.59 280 ARG A O 1
ATOM 2132 N N . LYS A 1 281 ? 20.620 18.671 -26.152 1.00 52.06 281 LYS A N 1
ATOM 2133 C CA . LYS A 1 281 ? 20.945 18.704 -27.579 1.00 52.06 281 LYS A CA 1
ATOM 2134 C C . LYS A 1 281 ? 21.946 17.600 -27.897 1.00 52.06 281 LYS A C 1
ATOM 2136 O O . LYS A 1 281 ? 23.084 17.642 -27.426 1.00 52.06 281 LYS A O 1
ATOM 2141 N N . LEU A 1 282 ? 21.524 16.644 -28.716 1.00 55.59 282 LEU A N 1
ATOM 2142 C CA . LEU A 1 282 ? 22.418 15.696 -29.367 1.00 55.59 282 LEU A CA 1
ATOM 2143 C C . LEU A 1 282 ? 23.050 16.395 -30.580 1.00 55.59 282 LEU A C 1
ATOM 2145 O O . LEU A 1 282 ? 22.343 16.774 -31.511 1.00 55.59 282 LEU A O 1
ATOM 2149 N N . ARG A 1 283 ? 24.372 16.598 -30.574 1.00 60.38 283 ARG A N 1
ATOM 2150 C CA . ARG A 1 283 ? 25.096 17.081 -31.758 1.00 60.38 283 ARG A CA 1
ATOM 2151 C C . ARG A 1 283 ? 25.813 15.907 -32.403 1.00 60.38 283 ARG A C 1
ATOM 2153 O O . ARG A 1 283 ? 26.734 15.339 -31.827 1.00 60.38 283 ARG A O 1
ATOM 2160 N N . VAL A 1 284 ? 25.369 15.543 -33.596 1.00 62.81 284 VAL A N 1
ATOM 2161 C CA . VAL A 1 284 ? 26.058 14.572 -34.443 1.00 62.81 284 VAL A CA 1
ATOM 2162 C C . VAL A 1 284 ? 26.600 15.342 -35.631 1.00 62.81 284 VAL A C 1
ATOM 2164 O O . VAL A 1 284 ? 25.851 16.083 -36.268 1.00 62.81 284 VAL A O 1
ATOM 2167 N N . ARG A 1 285 ? 27.895 15.194 -35.894 1.00 65.50 285 ARG A N 1
ATOM 2168 C CA . ARG A 1 285 ? 28.523 15.623 -37.136 1.00 65.50 285 ARG A CA 1
ATOM 2169 C C . ARG A 1 285 ? 28.529 14.424 -38.071 1.00 65.50 285 ARG A C 1
ATOM 2171 O O . ARG A 1 285 ? 29.133 13.400 -37.765 1.00 65.50 285 ARG A O 1
ATOM 2178 N N . ILE A 1 286 ? 27.818 14.542 -39.185 1.00 66.44 286 ILE A N 1
ATOM 2179 C CA . ILE A 1 286 ? 27.839 13.538 -40.250 1.00 66.44 286 ILE A CA 1
ATOM 2180 C C . ILE A 1 286 ? 28.616 14.137 -41.408 1.00 66.44 286 ILE A C 1
ATOM 2182 O O . ILE A 1 286 ? 28.189 15.158 -41.950 1.00 66.44 286 ILE A O 1
ATOM 2186 N N . THR A 1 287 ? 29.716 13.493 -41.784 1.00 70.81 287 THR A N 1
ATOM 2187 C CA . THR A 1 287 ? 30.500 13.864 -42.962 1.00 70.81 287 THR A CA 1
ATOM 2188 C C . THR A 1 287 ? 30.136 12.917 -44.101 1.00 70.81 287 THR A C 1
ATOM 2190 O O . THR A 1 287 ? 30.443 11.722 -44.060 1.00 70.81 287 THR A O 1
ATOM 2193 N N . GLY A 1 288 ? 29.413 13.447 -45.093 1.00 62.94 288 GLY A N 1
ATOM 2194 C CA . GLY A 1 288 ? 29.010 12.719 -46.297 1.00 62.94 288 GLY A CA 1
ATOM 2195 C C . GLY A 1 288 ? 30.191 12.353 -47.203 1.00 62.94 288 GLY A C 1
ATOM 2196 O O . GLY A 1 288 ? 31.300 12.858 -47.046 1.00 62.94 288 GLY A O 1
ATOM 2197 N N . ARG A 1 289 ? 29.947 11.485 -48.196 1.00 64.62 289 ARG A N 1
ATOM 2198 C CA . ARG A 1 289 ? 30.958 11.050 -49.189 1.00 64.62 289 ARG A CA 1
ATOM 2199 C C . ARG A 1 289 ? 31.512 12.198 -50.052 1.00 64.62 289 ARG A C 1
ATOM 2201 O O . ARG A 1 289 ? 32.547 12.042 -50.684 1.00 64.62 289 ARG A O 1
ATOM 2208 N N . ASP A 1 290 ? 30.801 13.316 -50.089 1.00 63.72 290 ASP A N 1
ATOM 2209 C CA . ASP A 1 290 ? 31.101 14.567 -50.787 1.00 63.72 290 ASP A CA 1
ATOM 2210 C C . ASP A 1 290 ? 31.740 15.633 -49.875 1.00 63.72 290 ASP A C 1
ATOM 2212 O O . ASP A 1 290 ? 31.997 16.750 -50.321 1.00 63.72 290 ASP A O 1
ATOM 2216 N N . GLY A 1 291 ? 31.989 15.308 -48.600 1.00 59.44 291 GLY A N 1
ATOM 2217 C CA . GLY A 1 291 ? 32.472 16.257 -47.597 1.00 59.44 291 GLY A CA 1
ATOM 2218 C C . GLY A 1 291 ? 31.387 17.179 -47.032 1.00 59.44 291 GLY A C 1
ATOM 2219 O O . GLY A 1 291 ? 31.712 18.095 -46.280 1.00 59.44 291 GLY A O 1
ATOM 2220 N N . PHE A 1 292 ? 30.107 16.960 -47.360 1.00 52.34 292 PHE A N 1
ATOM 2221 C CA . PHE A 1 292 ? 29.012 17.757 -46.815 1.00 52.34 292 PHE A CA 1
ATOM 2222 C C . PHE A 1 292 ? 28.825 17.459 -45.320 1.00 52.34 292 PHE A C 1
ATOM 2224 O O . PHE A 1 292 ? 28.542 16.322 -44.933 1.00 52.34 292 PHE A O 1
ATOM 2231 N N . GLU A 1 293 ? 28.980 18.484 -44.478 1.00 59.19 293 GLU A N 1
ATOM 2232 C CA . GLU A 1 293 ? 28.769 18.396 -43.032 1.00 59.19 293 GLU A CA 1
ATOM 2233 C C . GLU A 1 293 ? 27.326 18.765 -42.674 1.00 59.19 293 GLU A C 1
ATOM 2235 O O . GLU A 1 293 ? 26.857 19.873 -42.947 1.00 59.19 293 GLU A O 1
ATOM 2240 N N . ARG A 1 294 ? 26.615 17.856 -42.001 1.00 59.09 294 ARG A N 1
ATOM 2241 C CA . ARG A 1 294 ? 25.337 18.177 -41.351 1.00 59.09 294 ARG A CA 1
ATOM 2242 C C . ARG A 1 294 ? 25.551 18.192 -39.842 1.00 59.09 294 ARG A C 1
ATOM 2244 O O . ARG A 1 294 ? 25.837 17.149 -39.255 1.00 59.09 294 ARG A O 1
ATOM 2251 N N . LEU A 1 295 ? 25.432 19.374 -39.238 1.00 58.28 295 LEU A N 1
ATOM 2252 C CA . LEU A 1 295 ? 25.458 19.578 -37.790 1.00 58.28 295 LEU A CA 1
ATOM 2253 C C . LEU A 1 295 ? 24.031 19.834 -37.285 1.00 58.28 295 LEU A C 1
ATOM 2255 O O . LEU A 1 295 ? 23.237 20.475 -37.968 1.00 58.28 295 LEU A O 1
ATOM 2259 N N . ASP A 1 296 ? 23.750 19.374 -36.068 1.00 56.28 296 ASP A N 1
ATOM 2260 C CA . ASP A 1 296 ? 22.522 19.605 -35.295 1.00 56.28 296 ASP A CA 1
ATOM 2261 C C . ASP A 1 296 ? 21.271 18.826 -35.735 1.00 56.28 296 ASP A C 1
ATOM 2263 O O . ASP A 1 296 ? 20.423 19.298 -36.490 1.00 56.28 296 ASP A O 1
ATOM 2267 N N . VAL A 1 297 ? 21.062 17.665 -35.107 1.00 51.84 297 VAL A N 1
ATOM 2268 C CA . VAL A 1 297 ? 19.716 17.098 -34.954 1.00 51.84 297 VAL A CA 1
ATOM 2269 C C . VAL A 1 297 ? 19.199 17.519 -33.580 1.00 51.84 297 VAL A C 1
ATOM 2271 O O . VAL A 1 297 ? 19.517 16.907 -32.562 1.00 51.84 297 VAL A O 1
ATOM 2274 N N . ARG A 1 298 ? 18.408 18.598 -33.520 1.00 44.03 298 ARG A N 1
ATOM 2275 C CA . ARG A 1 298 ? 17.655 18.924 -32.298 1.00 44.03 298 ARG A CA 1
ATOM 2276 C C . ARG A 1 298 ? 16.557 17.883 -32.116 1.00 44.03 298 ARG A C 1
ATOM 2278 O O . ARG A 1 298 ? 15.600 17.871 -32.883 1.00 44.03 298 ARG A O 1
ATOM 2285 N N . ILE A 1 299 ? 16.684 17.050 -31.092 1.00 42.81 299 ILE A N 1
ATOM 2286 C CA . ILE A 1 299 ? 15.556 16.283 -30.569 1.00 42.81 299 ILE A CA 1
ATOM 2287 C C . ILE A 1 299 ? 14.804 17.245 -29.625 1.00 42.81 299 ILE A C 1
ATOM 2289 O O . ILE A 1 299 ? 15.458 17.779 -28.724 1.00 42.81 299 ILE A O 1
ATOM 2293 N N . PRO A 1 300 ? 13.530 17.590 -29.897 1.00 44.75 300 PRO A N 1
ATOM 2294 C CA . PRO A 1 300 ? 12.751 18.519 -29.073 1.00 44.75 300 PRO A CA 1
ATOM 2295 C C . PRO A 1 300 ? 12.574 18.038 -27.627 1.00 44.75 300 PRO A C 1
ATOM 2297 O O . PRO A 1 300 ? 12.520 16.807 -27.409 1.00 44.75 300 PRO A O 1
#